Protein AF-A0A7W1HCJ1-F1 (afdb_monomer)

Foldseek 3Di:
DPPDPDPVPDDDCPPPVVVVVVVVVVVVVVVVVVCPVPDDDPDDDDDDPVDDWFPPADPLLCLLLVLVVVQAPNCCSPPVVVVVVVVVVVCLCVQPVDPQQVPPVLRDPLLVVLLVVLLCLLQVVLVVVSVVSLVCVVVVVQVVQQPPPDVGNRPPRHPDPVVVCVVVSLVVSLCCSCPVSVDDPVSNVSSSVSSVVSNSVNSSCQSVQQQEGVRDGHDSVDHDDTDD

Structure (mmCIF, N/CA/C/O backbone):
data_AF-A0A7W1HCJ1-F1
#
_entry.id   AF-A0A7W1HCJ1-F1
#
loop_
_atom_site.group_PDB
_atom_site.id
_atom_site.type_symbol
_atom_site.label_atom_id
_atom_site.label_alt_id
_atom_site.label_comp_id
_atom_site.label_asym_id
_atom_site.label_entity_id
_atom_site.label_seq_id
_atom_site.pdbx_PDB_ins_code
_atom_site.Cartn_x
_atom_site.Cartn_y
_atom_site.Cartn_z
_atom_site.occupancy
_atom_site.B_iso_or_equiv
_atom_site.auth_seq_id
_atom_site.auth_comp_id
_atom_site.auth_asym_id
_atom_site.auth_atom_id
_atom_site.pdbx_PDB_model_num
ATOM 1 N N . VAL A 1 1 ? -29.837 -11.880 21.985 1.00 44.72 1 VAL A N 1
ATOM 2 C CA . VAL A 1 1 ? -30.582 -10.647 22.337 1.00 44.72 1 VAL A CA 1
ATOM 3 C C . VAL A 1 1 ? -29.577 -9.502 22.376 1.00 44.72 1 VAL A C 1
ATOM 5 O O . VAL A 1 1 ? -28.514 -9.707 22.946 1.00 44.72 1 VAL A O 1
ATOM 8 N N . ARG A 1 2 ? -29.813 -8.377 21.679 1.00 49.22 2 ARG A N 1
ATOM 9 C CA . ARG A 1 2 ? -28.923 -7.198 21.763 1.00 49.22 2 ARG A CA 1
ATOM 10 C C . ARG A 1 2 ? -28.885 -6.751 23.235 1.00 49.22 2 ARG A C 1
ATOM 12 O O . ARG A 1 2 ? -29.977 -6.565 23.773 1.00 49.22 2 ARG A O 1
ATOM 19 N N . PRO A 1 3 ? -27.723 -6.574 23.889 1.00 52.28 3 PRO A N 1
ATOM 20 C CA . PRO A 1 3 ? -27.704 -5.758 25.094 1.00 52.28 3 PRO A CA 1
ATOM 21 C C . PRO A 1 3 ? -28.192 -4.374 24.661 1.00 52.28 3 PRO A C 1
ATOM 23 O O . PRO A 1 3 ? -27.683 -3.799 23.695 1.00 52.28 3 PRO A O 1
ATOM 26 N N . ARG A 1 4 ? -29.292 -3.919 25.257 1.00 49.78 4 ARG A N 1
ATOM 27 C CA . ARG A 1 4 ? -29.838 -2.592 24.991 1.00 49.78 4 ARG A CA 1
ATOM 28 C C . ARG A 1 4 ? -28.761 -1.622 25.472 1.00 49.78 4 ARG A C 1
ATOM 30 O O . ARG A 1 4 ? -28.440 -1.671 26.654 1.00 49.78 4 ARG A O 1
ATOM 37 N N . ARG A 1 5 ? -28.157 -0.843 24.564 1.00 58.41 5 ARG A N 1
ATOM 38 C CA . ARG A 1 5 ? -27.253 0.242 24.965 1.00 58.41 5 ARG A CA 1
ATOM 39 C C . ARG A 1 5 ? -27.999 1.079 25.995 1.00 58.41 5 ARG A C 1
ATOM 41 O O . ARG A 1 5 ? -29.193 1.347 25.813 1.00 58.41 5 ARG A O 1
ATOM 48 N N . GLU A 1 6 ? -27.350 1.364 27.115 1.00 58.44 6 GLU A N 1
ATOM 49 C CA . GLU A 1 6 ? -27.951 2.229 28.118 1.00 58.44 6 GLU A CA 1
ATOM 50 C C . GLU A 1 6 ? -28.225 3.570 27.442 1.00 58.44 6 GLU A C 1
ATOM 52 O O . GLU A 1 6 ? -27.400 4.081 26.688 1.00 58.44 6 GLU A O 1
ATOM 57 N N . ARG A 1 7 ? -29.429 4.109 27.646 1.00 53.81 7 ARG A N 1
ATOM 58 C CA . ARG A 1 7 ? -29.911 5.316 26.956 1.00 53.81 7 ARG A CA 1
ATOM 59 C C . ARG A 1 7 ? -29.024 6.546 27.233 1.00 53.81 7 ARG A C 1
ATOM 61 O O . ARG A 1 7 ? -29.182 7.564 26.579 1.00 53.81 7 ARG A O 1
ATOM 68 N N . GLU A 1 8 ? -28.120 6.425 28.201 1.00 58.31 8 GLU A N 1
ATOM 69 C CA . GLU A 1 8 ? -27.138 7.417 28.632 1.00 58.31 8 GLU A CA 1
ATOM 70 C C . GLU A 1 8 ? -25.876 7.457 27.740 1.00 58.31 8 GLU A C 1
ATOM 72 O O . GLU A 1 8 ? -25.164 8.455 27.763 1.00 58.31 8 GLU A O 1
ATOM 77 N N . GLU A 1 9 ? -25.613 6.435 26.909 1.00 67.00 9 GLU A N 1
ATOM 78 C CA . GLU A 1 9 ? -24.490 6.420 25.943 1.00 67.00 9 GLU A CA 1
ATOM 79 C C . GLU A 1 9 ? -24.870 6.926 24.535 1.00 67.00 9 GLU A C 1
ATOM 81 O O . GLU A 1 9 ? -24.009 7.069 23.664 1.00 67.00 9 GLU A O 1
ATOM 86 N N . GLU A 1 10 ? -26.156 7.159 24.267 1.00 74.44 10 GLU A N 1
ATOM 87 C CA . GLU A 1 10 ? -26.646 7.578 22.952 1.00 74.44 10 GLU A CA 1
ATOM 88 C C . GLU A 1 10 ? -26.791 9.108 22.904 1.00 74.44 10 GLU A C 1
ATOM 90 O O . GLU A 1 10 ? -27.619 9.687 23.602 1.00 74.44 10 GLU A O 1
ATOM 95 N N . LEU A 1 11 ? -25.981 9.767 22.069 1.00 81.75 11 LEU A N 1
ATOM 96 C CA . LEU A 1 11 ? -26.085 11.208 21.814 1.00 81.75 11 LEU A CA 1
ATOM 97 C C . LEU A 1 11 ? -27.161 11.507 20.771 1.00 81.75 11 LEU A C 1
ATOM 99 O O . LEU A 1 11 ? -27.449 10.687 19.890 1.00 81.75 11 LEU A O 1
ATOM 103 N N . LEU A 1 12 ? -27.744 12.704 20.842 1.00 88.94 12 LEU A N 1
ATOM 104 C CA . LEU A 1 12 ? -28.718 13.126 19.850 1.00 88.94 12 LEU A CA 1
ATOM 105 C C . LEU A 1 12 ? -27.995 13.454 18.541 1.00 88.94 12 LEU A C 1
ATOM 107 O O . LEU A 1 12 ? -26.981 14.146 18.521 1.00 88.94 12 LEU A O 1
ATOM 111 N N . VAL A 1 13 ? -28.547 12.995 17.415 1.00 90.75 13 VAL A N 1
ATOM 112 C CA . VAL A 1 13 ? -28.023 13.366 16.088 1.00 90.75 13 VAL A CA 1
ATOM 113 C C . VAL A 1 13 ? -27.999 14.890 15.953 1.00 90.75 13 VAL A C 1
ATOM 115 O O . VAL A 1 13 ? -26.997 15.473 15.552 1.00 90.75 13 VAL A O 1
ATOM 118 N N . TRP A 1 14 ? -29.088 15.535 16.366 1.00 91.75 14 TRP A N 1
ATOM 119 C CA . TRP A 1 14 ? -29.180 16.979 16.503 1.00 91.75 14 TRP A CA 1
ATOM 120 C C . TRP A 1 14 ? -29.489 17.334 17.963 1.00 91.75 14 TRP A C 1
ATOM 122 O O . TRP A 1 14 ? -30.482 16.826 18.488 1.00 91.75 14 TRP A O 1
ATOM 132 N N . PRO A 1 15 ? -28.728 18.230 18.611 1.00 90.19 15 PRO A N 1
ATOM 133 C CA . PRO A 1 15 ? -27.644 19.040 18.047 1.00 90.19 15 PRO A CA 1
ATOM 134 C C . PRO A 1 15 ? -26.258 18.370 18.100 1.00 90.19 15 PRO A C 1
ATOM 136 O O . PRO A 1 15 ? -25.365 18.796 17.372 1.00 90.19 15 PRO A O 1
ATOM 139 N N . ASP A 1 16 ? -26.066 17.342 18.929 1.00 90.81 16 ASP A N 1
ATOM 140 C CA . ASP A 1 16 ? -24.728 16.937 19.382 1.00 90.81 16 ASP A CA 1
ATOM 141 C C . ASP A 1 16 ? -23.802 16.482 18.241 1.00 90.81 16 ASP A C 1
ATOM 143 O O . ASP A 1 16 ? -22.668 16.951 18.144 1.00 90.81 16 ASP A O 1
ATOM 147 N N . LEU A 1 17 ? -24.278 15.614 17.339 1.00 92.75 17 LEU A N 1
ATOM 148 C CA . LEU A 1 17 ? -23.464 15.126 16.218 1.00 92.75 17 LEU A CA 1
ATOM 149 C C . LEU A 1 17 ? -23.321 16.175 15.104 1.00 92.75 17 LEU A C 1
ATOM 151 O O . LEU A 1 17 ? -22.204 16.447 14.658 1.00 92.75 17 LEU A O 1
ATOM 155 N N . VAL A 1 18 ? -24.428 16.800 14.682 1.00 95.69 18 VAL A N 1
ATOM 156 C CA . VAL A 1 18 ? -24.420 17.754 13.555 1.00 95.69 18 VAL A CA 1
ATOM 157 C C . VAL A 1 18 ? -23.525 18.964 13.828 1.00 95.69 18 VAL A C 1
ATOM 159 O O . VAL A 1 18 ? -22.841 19.428 12.917 1.00 95.69 18 VAL A O 1
ATOM 162 N N . PHE A 1 19 ? -23.473 19.474 15.062 1.00 95.75 19 PHE A N 1
ATOM 163 C CA . PHE A 1 19 ? -22.589 20.600 15.384 1.00 95.75 19 PHE A CA 1
ATOM 164 C C . PHE A 1 19 ? -21.108 20.242 15.225 1.00 95.75 19 PHE A C 1
ATOM 166 O O . PHE A 1 19 ? -20.348 21.030 14.658 1.00 95.75 19 PHE A O 1
ATOM 173 N N . VAL A 1 20 ? -20.691 19.057 15.681 1.00 94.50 20 VAL A N 1
ATOM 174 C CA . VAL A 1 20 ? -19.303 18.594 15.525 1.00 94.50 20 VAL A CA 1
ATOM 175 C C . VAL A 1 20 ? -18.970 18.391 14.048 1.00 94.50 20 VAL A C 1
ATOM 177 O O . VAL A 1 20 ? -17.935 18.870 13.584 1.00 94.50 20 VAL A O 1
ATOM 180 N N . GLU A 1 21 ? -19.862 17.757 13.286 1.00 95.75 21 GLU A N 1
ATOM 181 C CA . GLU A 1 21 ? -19.687 17.563 11.842 1.00 95.75 21 GLU A CA 1
ATOM 182 C C . GLU A 1 21 ? -19.610 18.894 11.085 1.00 95.75 21 GLU A C 1
ATOM 184 O O . GLU A 1 21 ? -18.760 19.049 10.208 1.00 95.75 21 GLU A O 1
ATOM 189 N N . PHE A 1 22 ? -20.427 19.884 11.454 1.00 96.56 22 PHE A N 1
ATOM 190 C CA . PHE A 1 22 ? -20.389 21.225 10.869 1.00 96.56 22 PHE A CA 1
ATOM 191 C C . PHE A 1 22 ? -19.065 21.946 11.154 1.00 96.56 22 PHE A C 1
ATOM 193 O O . PHE A 1 22 ? -18.488 22.561 10.251 1.00 96.56 22 PHE A O 1
ATOM 200 N N . ILE A 1 23 ? -18.543 21.842 12.382 1.00 97.06 23 ILE A N 1
ATOM 201 C CA . ILE A 1 23 ? -17.226 22.390 12.738 1.00 97.06 23 ILE A CA 1
ATOM 202 C C . ILE A 1 23 ? -16.138 21.706 11.907 1.00 97.06 23 ILE A C 1
ATOM 204 O O . ILE A 1 23 ? -15.323 22.395 11.292 1.00 97.06 23 ILE A O 1
ATOM 208 N N . CYS A 1 24 ? -16.144 20.372 11.822 1.00 97.19 24 CYS A N 1
ATOM 209 C CA . CYS A 1 24 ? -15.205 19.629 10.983 1.00 97.19 24 CYS A CA 1
ATOM 210 C C . CYS A 1 24 ? -15.298 20.064 9.514 1.00 97.19 24 CYS A C 1
ATOM 212 O O . CYS A 1 24 ? -14.275 20.392 8.918 1.00 97.19 24 CYS A O 1
ATOM 214 N N . ALA A 1 25 ? -16.501 20.133 8.941 1.00 97.50 25 ALA A N 1
ATOM 215 C CA . ALA A 1 25 ? -16.719 20.549 7.557 1.00 97.50 25 ALA A CA 1
ATOM 216 C C . ALA A 1 25 ? -16.201 21.970 7.294 1.00 97.50 25 ALA A C 1
ATOM 218 O O . ALA A 1 25 ? -15.534 22.212 6.286 1.00 97.50 25 ALA A O 1
ATOM 219 N N . THR A 1 26 ? -16.442 22.894 8.224 1.00 98.06 26 THR A N 1
ATOM 220 C CA . THR A 1 26 ? -15.940 24.271 8.147 1.00 98.06 26 THR A CA 1
ATOM 221 C C . THR A 1 26 ? -14.413 24.299 8.187 1.00 98.06 26 THR A C 1
ATOM 223 O O . THR A 1 26 ? -13.787 24.916 7.326 1.00 98.06 26 THR A O 1
ATOM 226 N N . LEU A 1 27 ? -13.795 23.579 9.130 1.00 97.94 27 LEU A N 1
ATOM 227 C CA . LEU A 1 27 ? -12.337 23.492 9.251 1.00 97.94 27 LEU A CA 1
ATOM 228 C C . LEU A 1 27 ? -11.690 22.876 8.006 1.00 97.94 27 LEU A C 1
ATOM 230 O O . LEU A 1 27 ? -10.700 23.419 7.515 1.00 97.94 27 LEU A O 1
ATOM 234 N N . PHE A 1 28 ? -12.248 21.793 7.456 1.00 97.62 28 PHE A N 1
ATOM 235 C CA . PHE A 1 28 ? -11.759 21.195 6.210 1.00 97.62 28 PHE A CA 1
ATOM 236 C C . PHE A 1 28 ? -11.915 22.149 5.023 1.00 97.62 28 PHE A C 1
ATOM 238 O O . PHE A 1 28 ? -10.980 22.293 4.240 1.00 97.62 28 PHE A O 1
ATOM 245 N N . THR A 1 29 ? -13.046 22.849 4.915 1.00 97.81 29 THR A N 1
ATOM 246 C CA . THR A 1 29 ? -13.292 23.817 3.833 1.00 97.81 29 THR A CA 1
ATOM 247 C C . THR A 1 29 ? -12.288 24.965 3.881 1.00 97.81 29 THR A C 1
ATOM 249 O O . THR A 1 29 ? -11.670 25.288 2.865 1.00 97.81 29 THR A O 1
ATOM 252 N N . ILE A 1 30 ? -12.065 25.547 5.063 1.00 98.19 30 ILE A N 1
ATOM 253 C CA . ILE A 1 30 ? -11.065 26.604 5.258 1.00 98.19 30 ILE A CA 1
ATOM 254 C C . ILE A 1 30 ? -9.667 26.066 4.944 1.00 98.19 30 ILE A C 1
ATOM 256 O O . ILE A 1 30 ? -8.933 26.695 4.187 1.00 98.19 30 ILE A O 1
ATOM 260 N N . SER A 1 31 ? -9.313 24.887 5.461 1.00 97.31 31 SER A N 1
ATOM 261 C CA . SER A 1 31 ? -7.991 24.287 5.247 1.00 97.31 31 SER A CA 1
ATOM 262 C C . SER A 1 31 ? -7.710 24.047 3.765 1.00 97.31 31 SER A C 1
ATOM 264 O O . SER A 1 31 ? -6.665 24.462 3.269 1.00 97.31 31 SER A O 1
ATOM 266 N N . PHE A 1 32 ? -8.648 23.444 3.027 1.00 95.50 32 PHE A N 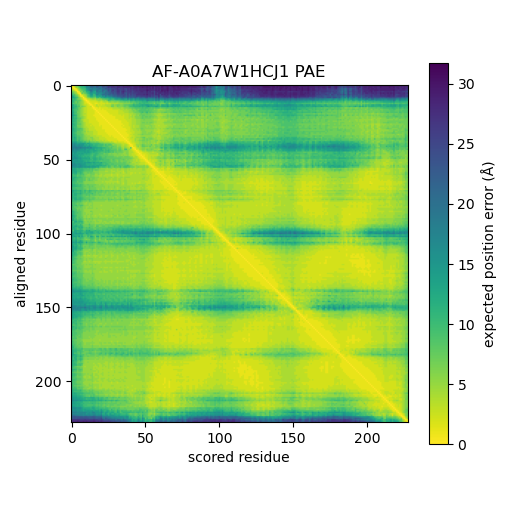1
ATOM 267 C CA . PHE A 1 32 ? -8.487 23.230 1.588 1.00 95.50 32 PHE A CA 1
ATOM 268 C C . PHE A 1 32 ? -8.470 24.538 0.796 1.00 95.50 32 PHE A C 1
ATOM 270 O O . PHE A 1 32 ? -7.706 24.643 -0.159 1.00 95.50 32 PHE A O 1
ATOM 277 N N . THR A 1 33 ? -9.235 25.551 1.212 1.00 96.44 33 THR A N 1
ATOM 278 C CA . THR A 1 33 ? -9.198 26.883 0.585 1.00 96.44 33 THR A CA 1
ATOM 279 C C . THR A 1 33 ? -7.831 27.541 0.772 1.00 96.44 33 THR A C 1
ATOM 281 O O . THR A 1 33 ? -7.253 28.040 -0.191 1.00 96.44 33 THR A O 1
ATOM 284 N N . VAL A 1 34 ? -7.270 27.491 1.985 1.00 96.88 34 VAL A N 1
ATOM 285 C CA . VAL A 1 34 ? -5.931 28.022 2.281 1.00 96.88 34 VAL A CA 1
ATOM 286 C C . VAL A 1 34 ? -4.862 27.271 1.489 1.00 96.88 34 VAL A C 1
ATOM 288 O O . VAL A 1 34 ? -4.033 27.905 0.843 1.00 96.88 34 VAL A O 1
ATOM 291 N N . VAL A 1 35 ? -4.897 25.935 1.470 1.00 95.12 35 VAL A N 1
ATOM 292 C CA . VAL A 1 35 ? -3.946 25.134 0.680 1.00 95.12 35 VAL A CA 1
ATOM 293 C C . VAL A 1 35 ? -4.063 25.461 -0.809 1.00 95.12 35 VAL A C 1
ATOM 295 O O . VAL A 1 35 ? -3.043 25.684 -1.450 1.00 95.12 35 VAL A O 1
ATOM 298 N N . SER A 1 36 ? -5.279 25.567 -1.351 1.00 93.31 36 SER A N 1
ATOM 299 C CA . SER A 1 36 ? -5.499 25.918 -2.759 1.00 93.31 36 SER A CA 1
ATOM 300 C C . SER A 1 36 ? -5.020 27.327 -3.114 1.00 93.31 36 SER A C 1
ATOM 302 O O . SER A 1 36 ? -4.674 27.561 -4.268 1.00 93.31 36 SER A O 1
ATOM 304 N N . ALA A 1 37 ? -5.034 28.265 -2.165 1.00 94.44 37 ALA A N 1
ATOM 305 C CA . ALA A 1 37 ? -4.557 29.629 -2.383 1.00 94.44 37 ALA A CA 1
ATOM 306 C C . ALA A 1 37 ? -3.028 29.751 -2.263 1.00 94.44 37 ALA A C 1
ATOM 308 O O . ALA A 1 37 ? -2.433 30.613 -2.905 1.00 94.44 37 ALA A O 1
ATOM 309 N N . LEU A 1 38 ? -2.392 28.913 -1.434 1.00 95.75 38 LEU A N 1
ATOM 310 C CA . LEU A 1 38 ? -0.949 28.967 -1.168 1.00 95.75 38 LEU A CA 1
ATOM 311 C C . LEU A 1 38 ? -0.121 28.021 -2.049 1.00 95.75 38 LEU A C 1
ATOM 313 O O . LEU A 1 38 ? 1.063 28.275 -2.266 1.00 95.75 38 LEU A O 1
ATOM 317 N N . VAL A 1 39 ? -0.709 26.926 -2.533 1.00 91.44 39 VAL A N 1
ATOM 318 C CA . VAL A 1 39 ? -0.010 25.884 -3.295 1.00 91.44 39 VAL A CA 1
ATOM 319 C C . VAL A 1 39 ? -0.506 25.882 -4.735 1.00 91.44 39 VAL A C 1
ATOM 321 O O . VAL A 1 39 ? -1.624 25.459 -5.023 1.00 91.44 39 VAL A O 1
ATOM 324 N N . ASN A 1 40 ? 0.354 26.318 -5.657 1.00 87.56 40 ASN A N 1
ATOM 325 C CA . ASN A 1 40 ? 0.068 26.235 -7.085 1.00 87.56 40 ASN A CA 1
ATOM 326 C C . ASN A 1 40 ? 0.047 24.775 -7.545 1.00 87.56 40 ASN A C 1
ATOM 328 O O . ASN A 1 40 ? 0.974 24.010 -7.268 1.00 87.56 40 ASN A O 1
ATOM 332 N N . ALA A 1 41 ? -0.995 24.404 -8.286 1.00 82.19 41 ALA A N 1
ATOM 333 C CA . ALA A 1 41 ? -1.061 23.094 -8.912 1.00 82.19 41 ALA A CA 1
ATOM 334 C C . ALA A 1 41 ? -0.014 22.996 -10.041 1.00 82.19 41 ALA A C 1
ATOM 336 O O . ALA A 1 41 ? 0.048 23.896 -10.883 1.00 82.19 41 ALA A O 1
ATOM 337 N N . PRO A 1 42 ? 0.782 21.914 -10.099 1.00 76.50 42 PRO A N 1
ATOM 338 C CA . PRO A 1 42 ? 1.684 21.666 -11.216 1.00 76.50 42 PRO A CA 1
ATOM 339 C C . PRO A 1 42 ? 0.859 21.240 -12.438 1.00 76.50 42 PRO A C 1
ATOM 341 O O . PRO A 1 42 ? 0.526 20.068 -12.609 1.00 76.50 42 PRO A O 1
ATOM 344 N N . LEU A 1 43 ? 0.461 22.214 -13.256 1.00 79.12 43 LEU A N 1
ATOM 345 C CA . LEU A 1 43 ? -0.273 21.982 -14.498 1.00 79.12 43 LEU A CA 1
ATOM 346 C C . LEU A 1 43 ? 0.711 21.784 -15.655 1.00 79.12 43 LEU A C 1
ATOM 348 O O . LEU A 1 43 ? 1.668 22.539 -15.796 1.00 79.12 43 LEU A O 1
ATOM 352 N N . ILE A 1 44 ? 0.447 20.776 -16.486 1.00 78.19 44 ILE A N 1
ATOM 353 C CA . ILE A 1 44 ? 1.216 20.492 -17.705 1.00 78.19 44 ILE A CA 1
ATOM 354 C C . ILE A 1 44 ? 0.642 21.320 -18.868 1.00 78.19 44 ILE A C 1
ATOM 356 O O . ILE A 1 44 ? -0.498 21.795 -18.817 1.00 78.19 44 ILE A O 1
ATOM 360 N N . ASN A 1 45 ? 1.436 21.479 -19.928 1.00 83.81 45 ASN A N 1
ATOM 361 C CA . ASN A 1 45 ? 1.005 22.033 -21.208 1.00 83.81 45 ASN A CA 1
ATOM 362 C C . ASN A 1 45 ? -0.276 21.364 -21.737 1.00 83.81 45 ASN A C 1
ATOM 364 O O . ASN A 1 45 ? -0.629 20.235 -21.384 1.00 83.81 45 ASN A O 1
ATOM 368 N N . ARG A 1 46 ? -0.981 22.077 -22.623 1.00 86.56 46 ARG A N 1
ATOM 369 C CA . ARG A 1 46 ? -2.171 21.538 -23.292 1.00 86.56 46 ARG A CA 1
ATOM 370 C C . ARG A 1 46 ? -1.830 20.222 -23.990 1.00 86.56 46 ARG A C 1
ATOM 372 O O . ARG A 1 46 ? -0.758 20.092 -24.572 1.00 86.56 46 ARG A O 1
ATOM 379 N N . ALA A 1 47 ? -2.771 19.281 -23.943 1.00 88.75 47 ALA A N 1
ATOM 380 C CA . ALA A 1 47 ? -2.595 17.962 -24.531 1.00 88.75 47 ALA A CA 1
ATOM 381 C C . ALA A 1 47 ? -2.174 18.065 -26.006 1.00 88.75 47 ALA A C 1
ATOM 383 O O . ALA A 1 47 ? -2.838 18.733 -26.801 1.00 88.75 47 ALA A O 1
ATOM 384 N N . ASN A 1 48 ? -1.082 17.385 -26.348 1.00 89.56 48 ASN A N 1
ATOM 385 C CA . ASN A 1 48 ? -0.566 17.258 -27.701 1.00 89.56 48 ASN A CA 1
ATOM 386 C C . ASN A 1 48 ? -0.389 15.767 -28.012 1.00 89.56 48 ASN A C 1
ATOM 388 O O . ASN A 1 48 ? 0.261 15.060 -27.249 1.00 89.56 48 ASN A O 1
ATOM 392 N N . ALA A 1 49 ? -0.975 15.286 -29.109 1.00 91.56 49 ALA A N 1
ATOM 393 C CA . ALA A 1 49 ? -0.868 13.883 -29.510 1.00 91.56 49 ALA A CA 1
ATOM 394 C C . ALA A 1 49 ? 0.543 13.508 -30.000 1.00 91.56 49 ALA A C 1
ATOM 396 O O . ALA A 1 49 ? 0.915 12.339 -29.923 1.00 91.56 49 ALA A O 1
ATOM 397 N N . ASP A 1 50 ? 1.331 14.489 -30.452 1.00 92.69 50 ASP A N 1
ATOM 398 C CA . ASP A 1 50 ? 2.690 14.277 -30.965 1.00 92.69 50 ASP A CA 1
ATOM 399 C C . ASP A 1 50 ? 3.751 14.206 -29.850 1.00 92.69 50 ASP A C 1
ATOM 401 O O . ASP A 1 50 ? 4.907 13.876 -30.115 1.00 92.69 50 ASP A O 1
ATOM 405 N N . ILE A 1 51 ? 3.385 14.517 -28.597 1.00 84.81 51 ILE A N 1
ATOM 406 C CA . ILE A 1 51 ? 4.310 14.573 -27.456 1.00 84.81 51 ILE A CA 1
ATOM 407 C C . ILE A 1 51 ? 3.788 13.683 -26.330 1.00 84.81 51 ILE A C 1
ATOM 409 O O . ILE A 1 51 ? 2.712 13.908 -25.782 1.00 84.81 51 ILE A O 1
ATOM 413 N N . THR A 1 52 ? 4.580 12.682 -25.944 1.00 85.06 52 THR A N 1
ATOM 414 C CA . THR A 1 52 ? 4.300 11.862 -24.756 1.00 85.06 52 THR A CA 1
ATOM 415 C C . THR A 1 52 ? 5.089 12.408 -23.561 1.00 85.06 52 THR A C 1
ATOM 417 O O . THR A 1 52 ? 6.319 12.406 -23.625 1.00 85.06 52 THR A O 1
ATOM 420 N N . PRO A 1 53 ? 4.430 12.841 -22.467 1.00 83.00 53 PRO A N 1
ATOM 421 C CA . PRO A 1 53 ? 5.116 13.368 -21.289 1.00 83.00 53 PRO A CA 1
ATOM 422 C C . PRO A 1 53 ? 6.064 12.342 -20.661 1.00 83.00 53 PRO A C 1
ATOM 424 O O . PRO A 1 5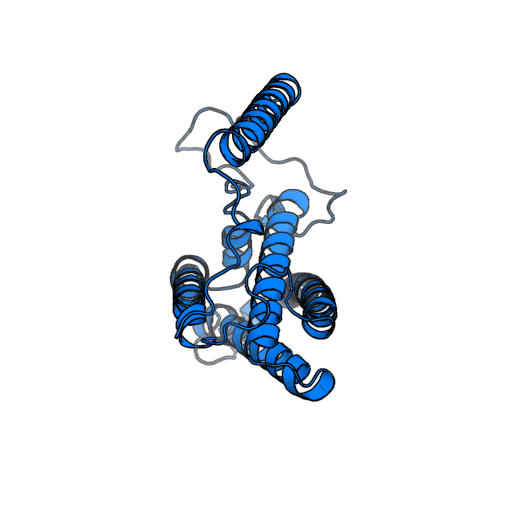3 ? 5.704 11.169 -20.515 1.00 83.00 53 PRO A O 1
ATOM 427 N N . ASN A 1 54 ? 7.247 12.784 -20.223 1.00 83.44 54 ASN A N 1
ATOM 428 C CA . ASN A 1 54 ? 8.211 11.920 -19.547 1.00 83.44 54 ASN A CA 1
ATOM 429 C C . ASN A 1 54 ? 8.775 12.563 -18.263 1.00 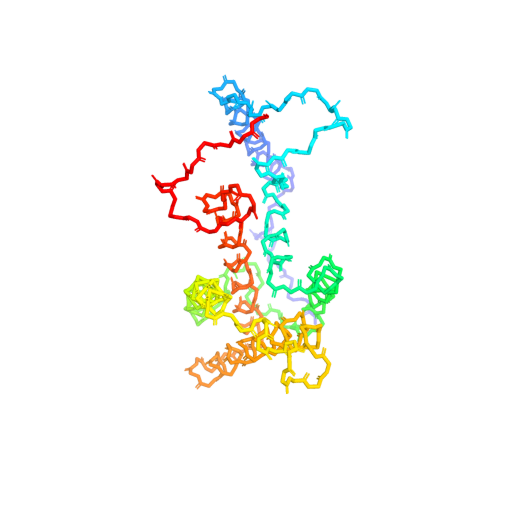83.44 54 ASN A C 1
ATOM 431 O O . ASN A 1 54 ? 9.596 13.480 -18.342 1.00 83.44 54 ASN A O 1
ATOM 435 N N . PRO A 1 55 ? 8.415 12.059 -17.067 1.00 83.81 55 PRO A N 1
ATOM 436 C CA . PRO A 1 55 ? 7.607 10.873 -16.784 1.00 83.81 55 PRO A CA 1
ATOM 437 C C . PRO A 1 55 ? 6.099 11.140 -16.850 1.00 83.81 55 PRO A C 1
ATOM 439 O O . PRO A 1 55 ? 5.596 12.129 -16.323 1.00 83.81 55 PRO A O 1
ATOM 442 N N . SER A 1 56 ? 5.352 10.192 -17.411 1.00 84.31 56 SER A N 1
ATOM 443 C CA . SER A 1 56 ? 3.890 10.200 -17.344 1.00 84.31 56 SER A CA 1
ATOM 444 C C . SER A 1 56 ? 3.428 9.640 -15.995 1.00 84.31 56 SER A C 1
ATOM 446 O O . SER A 1 56 ? 3.235 8.432 -15.863 1.00 84.31 56 SER A O 1
ATOM 448 N N . LYS A 1 57 ? 3.262 10.499 -14.983 1.00 85.44 57 LYS A N 1
ATOM 449 C CA . LYS A 1 57 ? 2.768 10.117 -13.647 1.00 85.44 57 LYS A CA 1
ATOM 450 C C . LYS A 1 57 ? 1.247 10.246 -13.538 1.00 85.44 57 LYS A C 1
ATOM 452 O O . LYS A 1 57 ? 0.658 11.223 -13.991 1.00 85.44 57 LYS A O 1
ATOM 457 N N . ALA A 1 58 ? 0.620 9.267 -12.901 1.00 88.38 58 ALA A N 1
ATOM 458 C CA . ALA A 1 58 ? -0.786 9.284 -12.534 1.00 88.38 58 ALA A CA 1
ATOM 459 C C . ALA A 1 58 ? -1.027 10.221 -11.332 1.00 88.38 58 ALA A C 1
ATOM 461 O O . ALA A 1 58 ? -0.090 10.556 -10.601 1.00 88.38 58 ALA A O 1
ATOM 462 N N . PRO A 1 59 ? -2.285 10.625 -11.078 1.00 88.69 59 PRO A N 1
ATOM 463 C CA . PRO A 1 59 ? -2.647 11.302 -9.839 1.00 88.69 59 PRO A CA 1
ATOM 464 C C . PRO A 1 59 ? -2.237 10.489 -8.606 1.00 88.69 59 PRO A C 1
ATOM 466 O O . PRO A 1 59 ? -2.245 9.259 -8.630 1.00 88.69 59 PRO A O 1
ATOM 469 N N . TRP A 1 60 ? -1.926 11.170 -7.503 1.00 86.88 60 TRP A N 1
ATOM 470 C CA . TRP A 1 60 ? -1.324 10.557 -6.312 1.00 86.88 60 TRP A CA 1
ATOM 471 C C . TRP A 1 60 ? -2.119 9.381 -5.722 1.00 86.88 60 TRP A C 1
ATOM 473 O O . TRP A 1 60 ? -1.526 8.422 -5.240 1.00 86.88 60 TRP A O 1
ATOM 483 N N . TYR A 1 61 ? -3.449 9.402 -5.818 1.00 87.56 61 TYR A N 1
ATOM 484 C CA . TYR A 1 61 ? -4.329 8.322 -5.354 1.00 87.56 61 TYR A CA 1
ATOM 485 C C . TYR A 1 61 ? -4.353 7.085 -6.275 1.00 87.56 61 TYR A C 1
ATOM 487 O O . TYR A 1 61 ? -5.001 6.097 -5.954 1.00 87.56 61 TYR A O 1
ATOM 495 N N . PHE A 1 62 ? -3.657 7.125 -7.413 1.00 91.44 62 PHE A N 1
ATOM 496 C CA . PHE A 1 62 ? -3.411 5.974 -8.288 1.00 91.44 62 PHE A CA 1
ATOM 497 C C . PHE A 1 62 ? -1.921 5.654 -8.453 1.00 91.44 62 PHE A C 1
ATOM 499 O O . PHE A 1 62 ? -1.575 4.682 -9.129 1.00 91.44 62 PHE A O 1
ATOM 506 N N . LEU A 1 63 ? -1.022 6.426 -7.831 1.00 91.06 63 LEU A N 1
ATOM 507 C CA . LEU A 1 63 ? 0.420 6.202 -7.962 1.00 91.06 63 LEU A CA 1
ATOM 508 C C . LEU A 1 63 ? 0.861 4.861 -7.388 1.00 91.06 63 LEU A C 1
ATOM 510 O O . LEU A 1 63 ? 1.793 4.263 -7.914 1.00 91.06 63 LEU A O 1
ATOM 514 N N . ASN A 1 64 ? 0.172 4.345 -6.370 1.00 93.44 64 ASN A N 1
ATOM 515 C CA . ASN A 1 64 ? 0.448 3.006 -5.864 1.00 93.44 64 ASN A CA 1
ATOM 516 C C . ASN A 1 64 ? 0.248 1.930 -6.949 1.00 93.44 64 ASN A C 1
ATOM 518 O O . ASN A 1 64 ? 1.049 1.006 -7.049 1.00 93.44 64 ASN A O 1
ATOM 522 N N . LEU A 1 65 ? -0.813 2.049 -7.758 1.00 92.31 65 LEU A N 1
ATOM 523 C CA . LEU A 1 65 ? -1.115 1.108 -8.834 1.00 92.31 65 LEU A CA 1
ATOM 524 C C . LEU A 1 65 ? -0.123 1.288 -9.971 1.00 92.31 65 LEU A C 1
ATOM 526 O O . LEU A 1 65 ? 0.362 0.300 -10.510 1.00 92.31 65 LEU A O 1
ATOM 530 N N . GLN A 1 66 ? 0.216 2.534 -10.304 1.00 93.25 66 GLN A N 1
ATOM 531 C CA . GLN A 1 66 ? 1.223 2.803 -11.321 1.00 93.25 66 GLN A CA 1
ATOM 532 C C . GLN A 1 66 ? 2.585 2.216 -10.950 1.00 93.25 66 GLN A C 1
ATOM 534 O O . GLN A 1 66 ? 3.240 1.619 -11.798 1.00 93.25 66 GLN A O 1
ATOM 539 N N . GLU A 1 67 ? 3.001 2.360 -9.696 1.00 93.94 67 GLU A N 1
ATOM 540 C CA . GLU A 1 67 ? 4.240 1.762 -9.210 1.00 93.94 67 GLU A CA 1
ATOM 541 C C . GLU A 1 67 ? 4.180 0.233 -9.313 1.00 93.94 67 GLU A C 1
ATOM 543 O O . GLU A 1 67 ? 5.119 -0.401 -9.786 1.00 93.94 67 GLU A O 1
ATOM 548 N N . LEU A 1 68 ? 3.035 -0.366 -8.974 1.00 92.31 68 LEU A N 1
ATOM 549 C CA . LEU A 1 68 ? 2.812 -1.804 -9.103 1.00 92.31 68 LEU A CA 1
ATOM 550 C C . LEU A 1 68 ? 2.965 -2.301 -10.556 1.00 92.31 68 LEU A C 1
ATOM 552 O O . LEU A 1 68 ? 3.524 -3.376 -10.767 1.00 92.31 68 LEU A O 1
ATOM 556 N N . LEU A 1 69 ? 2.545 -1.508 -11.555 1.00 92.44 69 LEU A N 1
ATOM 557 C CA . LEU A 1 69 ? 2.693 -1.825 -12.989 1.00 92.44 69 LEU A CA 1
ATOM 558 C C . LEU A 1 69 ? 4.155 -1.941 -13.445 1.00 92.44 69 LEU A C 1
ATOM 560 O O . LEU A 1 69 ? 4.415 -2.520 -14.497 1.00 92.44 69 LEU A O 1
ATOM 564 N N . LEU A 1 70 ? 5.113 -1.386 -12.697 1.00 91.75 70 LEU A N 1
ATOM 565 C CA . LEU A 1 70 ? 6.537 -1.521 -13.019 1.00 91.75 70 LEU A CA 1
ATOM 566 C C . LEU A 1 70 ? 7.101 -2.879 -12.597 1.00 91.75 70 LEU A C 1
ATOM 568 O O . LEU A 1 70 ? 8.178 -3.260 -13.057 1.00 91.75 70 LEU A O 1
ATOM 572 N N . HIS A 1 71 ? 6.407 -3.594 -11.714 1.00 91.62 71 HIS A N 1
ATOM 573 C CA . HIS A 1 71 ? 6.911 -4.796 -11.055 1.00 91.62 71 HIS A CA 1
ATOM 574 C C . HIS A 1 71 ? 6.195 -6.082 -11.483 1.00 91.62 71 HIS A C 1
ATOM 576 O O . HIS A 1 71 ? 6.617 -7.159 -11.077 1.00 91.62 71 HIS A O 1
ATOM 582 N N . MET A 1 72 ? 5.114 -5.994 -12.262 1.00 93.00 72 MET A N 1
ATOM 583 C CA . MET A 1 72 ? 4.338 -7.154 -12.709 1.00 93.00 72 MET A CA 1
ATOM 584 C C . MET A 1 72 ? 3.498 -6.840 -13.952 1.00 93.00 72 MET A C 1
ATOM 586 O O . MET A 1 72 ? 3.437 -5.692 -14.393 1.00 93.00 72 MET A O 1
ATOM 590 N N . ASP A 1 73 ? 2.812 -7.849 -14.493 1.00 94.00 73 ASP A N 1
ATOM 591 C CA . ASP A 1 73 ? 1.912 -7.672 -15.636 1.00 94.00 73 ASP A CA 1
ATOM 592 C C . ASP A 1 73 ? 0.827 -6.601 -15.392 1.00 94.00 73 ASP A C 1
ATOM 594 O O . ASP A 1 73 ? 0.277 -6.454 -14.295 1.00 94.00 73 ASP A O 1
ATOM 598 N N . LYS A 1 74 ? 0.454 -5.895 -16.466 1.00 92.25 74 LYS A N 1
ATOM 599 C CA . LYS A 1 74 ? -0.510 -4.787 -16.431 1.00 92.25 74 LYS A CA 1
ATOM 600 C C . LYS A 1 74 ? -1.906 -5.234 -16.002 1.00 92.25 74 LYS A C 1
ATOM 602 O O . LYS A 1 74 ? -2.571 -4.520 -15.251 1.00 92.25 74 LYS A O 1
ATOM 607 N N . GLY A 1 75 ? -2.354 -6.401 -16.466 1.00 93.12 75 GLY A N 1
ATOM 608 C CA . GLY A 1 75 ? -3.649 -6.964 -16.086 1.00 93.12 75 GLY A CA 1
ATOM 609 C C . GLY A 1 75 ? -3.659 -7.421 -14.629 1.00 93.12 75 GLY A C 1
ATOM 610 O O . GLY A 1 75 ? -4.629 -7.173 -13.906 1.00 93.12 75 GLY A O 1
ATOM 611 N N . LEU A 1 76 ? -2.555 -8.021 -14.174 1.00 92.88 76 LEU A N 1
ATOM 612 C CA . LEU A 1 76 ? -2.394 -8.445 -12.784 1.00 92.88 76 LEU A CA 1
ATOM 613 C C . LEU A 1 76 ? -2.441 -7.252 -11.819 1.00 92.88 76 LEU A C 1
ATOM 615 O O . LEU A 1 76 ? -3.288 -7.229 -10.923 1.00 92.88 76 LEU A O 1
ATOM 619 N N . ALA A 1 77 ? -1.576 -6.256 -12.022 1.00 92.50 77 ALA A N 1
ATOM 620 C CA . ALA A 1 77 ? -1.477 -5.084 -11.151 1.00 92.50 77 ALA A CA 1
ATOM 621 C C . ALA A 1 77 ? -2.710 -4.173 -11.223 1.00 92.50 77 ALA A C 1
ATOM 623 O O . ALA A 1 77 ? -3.170 -3.683 -10.193 1.00 92.50 77 ALA A O 1
ATOM 624 N N . GLY A 1 78 ? -3.244 -3.930 -12.423 1.00 90.56 78 GLY A N 1
ATOM 625 C CA . GLY A 1 78 ? -4.318 -2.956 -12.628 1.00 90.56 78 GLY A CA 1
ATOM 626 C C . GLY A 1 78 ? -5.722 -3.483 -12.336 1.00 90.56 78 GLY A C 1
ATOM 627 O O . GLY A 1 78 ? -6.582 -2.711 -11.919 1.00 90.56 78 GLY A O 1
ATOM 628 N N . VAL A 1 79 ? -5.974 -4.780 -12.548 1.00 93.38 79 VAL A N 1
ATOM 629 C CA . VAL A 1 79 ? -7.334 -5.348 -12.484 1.00 93.38 79 VAL A CA 1
ATOM 630 C C . VAL A 1 79 ? -7.437 -6.432 -11.423 1.00 93.38 79 VAL A C 1
ATOM 632 O O . VAL A 1 79 ? -8.268 -6.329 -10.520 1.00 93.38 79 VAL A O 1
ATOM 635 N N . ILE A 1 80 ? -6.597 -7.465 -11.500 1.00 94.75 80 ILE A N 1
ATOM 636 C CA . ILE A 1 80 ? -6.751 -8.665 -10.665 1.00 94.75 80 ILE A CA 1
ATOM 637 C C . ILE A 1 80 ? -6.475 -8.345 -9.194 1.00 94.75 80 ILE A C 1
ATOM 639 O O . ILE A 1 80 ? -7.323 -8.622 -8.345 1.00 94.75 80 ILE A O 1
ATOM 643 N N . VAL A 1 81 ? -5.325 -7.739 -8.881 1.00 93.88 81 VAL A N 1
ATOM 644 C CA . VAL A 1 81 ? -4.925 -7.443 -7.495 1.00 93.88 81 VAL A CA 1
ATOM 645 C C . VAL A 1 81 ? -5.934 -6.518 -6.793 1.00 93.88 81 VAL A C 1
ATOM 647 O O . VAL A 1 81 ? -6.404 -6.892 -5.714 1.00 93.88 81 VAL A O 1
ATOM 650 N N . PRO A 1 82 ? -6.357 -5.374 -7.374 1.00 93.12 82 PRO A N 1
ATOM 651 C CA . PRO A 1 82 ? -7.371 -4.521 -6.754 1.00 93.12 82 PRO A CA 1
ATOM 652 C C . PRO A 1 82 ? -8.717 -5.227 -6.569 1.00 93.12 82 PRO A C 1
ATOM 654 O O . PRO A 1 82 ? -9.339 -5.094 -5.516 1.00 93.12 82 PRO A O 1
ATOM 657 N N . THR A 1 83 ? -9.151 -6.020 -7.555 1.00 95.50 83 THR A N 1
ATOM 658 C CA . THR A 1 83 ? -10.428 -6.749 -7.484 1.00 95.50 83 THR A CA 1
ATOM 659 C C . THR A 1 83 ? -10.418 -7.784 -6.362 1.00 95.50 83 THR A C 1
ATOM 661 O O . THR A 1 83 ? -11.360 -7.846 -5.571 1.00 95.50 83 THR A O 1
ATOM 664 N N . LEU A 1 84 ? -9.340 -8.566 -6.245 1.00 95.50 84 LEU A N 1
ATOM 665 C CA . LEU A 1 84 ? -9.176 -9.537 -5.162 1.00 95.50 84 LEU A CA 1
ATOM 666 C C . LEU A 1 84 ? -9.115 -8.852 -3.797 1.00 95.50 84 LEU A C 1
ATOM 668 O O . LEU A 1 84 ? -9.706 -9.354 -2.842 1.00 95.50 84 LEU A O 1
ATOM 672 N N . TRP A 1 85 ? -8.447 -7.701 -3.702 1.00 94.38 85 TRP A N 1
ATOM 673 C CA . TRP A 1 85 ? -8.357 -6.951 -2.453 1.00 94.38 85 TRP A CA 1
ATOM 674 C C . TRP A 1 85 ? -9.715 -6.410 -1.995 1.00 94.38 85 TRP A C 1
ATOM 676 O O . TRP A 1 85 ? -10.102 -6.607 -0.844 1.00 94.38 85 TRP A O 1
ATOM 686 N N . ILE A 1 86 ? -10.479 -5.792 -2.899 1.00 95.31 86 ILE A N 1
ATOM 687 C CA . ILE A 1 86 ? -11.836 -5.313 -2.602 1.00 95.31 86 ILE A CA 1
ATOM 688 C C . ILE A 1 86 ? -12.739 -6.488 -2.209 1.00 95.31 86 ILE A C 1
ATOM 690 O O . ILE A 1 86 ? -13.452 -6.408 -1.208 1.00 95.31 86 ILE A O 1
ATOM 694 N N . GLY A 1 87 ? -12.670 -7.598 -2.950 1.00 97.19 87 GLY A N 1
ATOM 695 C CA . GLY A 1 87 ? -13.392 -8.824 -2.614 1.00 97.19 87 GLY A CA 1
ATOM 696 C C . GLY A 1 87 ? -13.044 -9.326 -1.212 1.00 97.19 87 GLY A C 1
ATOM 697 O O . GLY A 1 87 ? -13.938 -9.580 -0.408 1.00 97.19 87 GLY A O 1
ATOM 698 N N . PHE A 1 88 ? -11.755 -9.379 -0.870 1.00 94.88 88 PHE A N 1
ATOM 699 C CA . PHE A 1 88 ? -11.296 -9.729 0.473 1.00 94.88 88 PHE A CA 1
ATOM 700 C C . PHE A 1 88 ? -11.869 -8.786 1.540 1.00 94.88 88 PHE A C 1
ATOM 702 O O . PHE A 1 88 ? -12.439 -9.267 2.520 1.00 94.88 88 PHE A O 1
ATOM 709 N N . MET A 1 89 ? -11.825 -7.465 1.339 1.00 94.62 89 MET A N 1
ATOM 710 C CA . MET A 1 89 ? -12.413 -6.501 2.280 1.00 94.62 89 MET A CA 1
ATOM 711 C C . MET A 1 89 ? -13.911 -6.735 2.502 1.00 94.62 89 MET A C 1
ATOM 713 O O . MET A 1 89 ? -14.378 -6.696 3.640 1.00 94.62 89 MET A O 1
ATOM 717 N N . MET A 1 90 ? -14.659 -7.034 1.436 1.00 96.06 90 MET A N 1
ATOM 718 C CA . MET A 1 90 ? -16.084 -7.367 1.532 1.00 96.06 90 MET A CA 1
ATOM 719 C C . MET A 1 90 ? -16.333 -8.658 2.320 1.00 96.06 90 MET A C 1
ATOM 721 O O . MET A 1 90 ? -17.387 -8.793 2.938 1.00 96.06 90 MET A O 1
ATOM 725 N N . THR A 1 91 ? -15.378 -9.594 2.345 1.00 95.44 91 THR A N 1
ATOM 726 C CA . THR A 1 91 ? -15.498 -10.834 3.131 1.00 95.44 91 THR A CA 1
ATOM 727 C C . THR A 1 91 ? -15.216 -10.658 4.625 1.00 95.44 91 THR A C 1
ATOM 729 O O . THR A 1 91 ? -15.690 -11.477 5.414 1.00 95.44 91 THR A O 1
ATOM 732 N N . ILE A 1 92 ? -14.515 -9.594 5.048 1.00 93.38 92 ILE A N 1
ATOM 733 C CA . ILE A 1 92 ? -14.103 -9.391 6.453 1.00 93.38 92 ILE A CA 1
ATOM 734 C C . ILE A 1 92 ? -15.278 -9.523 7.444 1.00 93.38 92 ILE A C 1
ATOM 736 O O . ILE A 1 92 ? -15.134 -10.297 8.393 1.00 93.38 92 ILE A O 1
ATOM 740 N N . PRO A 1 93 ? -16.454 -8.887 7.237 1.00 91.38 93 PRO A N 1
ATOM 741 C CA . PRO A 1 93 ? -17.582 -8.990 8.173 1.00 91.38 93 PRO A CA 1
ATOM 742 C C . PRO A 1 93 ? -18.187 -10.398 8.290 1.00 91.38 93 PRO A C 1
ATOM 744 O O . PRO A 1 93 ? -18.869 -10.709 9.267 1.00 91.38 93 PRO A O 1
ATOM 747 N N . TYR A 1 94 ? -17.969 -11.258 7.292 1.00 93.44 94 TYR A N 1
ATOM 748 C CA . TYR A 1 94 ? -18.450 -12.642 7.293 1.00 93.44 94 TYR A CA 1
ATOM 749 C C . TYR A 1 94 ? -17.464 -13.590 7.982 1.00 93.44 94 TYR A C 1
ATOM 751 O O . TYR A 1 94 ? -17.876 -14.609 8.542 1.00 93.44 94 TYR A O 1
ATOM 759 N N . ILE A 1 95 ? -16.175 -13.241 7.967 1.00 93.06 95 ILE A N 1
ATOM 760 C CA . ILE A 1 95 ? -15.108 -13.995 8.626 1.00 93.06 95 ILE A CA 1
ATOM 761 C C . ILE A 1 95 ? -15.040 -13.627 10.113 1.00 93.06 95 ILE A C 1
ATOM 763 O O . ILE A 1 95 ? -15.097 -14.512 10.968 1.00 93.06 95 ILE A O 1
ATOM 767 N N . ASP A 1 96 ? -14.969 -12.333 10.438 1.00 90.06 96 ASP A N 1
ATOM 768 C CA . ASP A 1 96 ? -15.023 -11.842 11.815 1.00 90.06 96 ASP A CA 1
ATOM 769 C C . ASP A 1 96 ? -16.443 -11.396 12.180 1.00 90.06 96 ASP A C 1
ATOM 771 O O . ASP A 1 96 ? -16.852 -10.259 11.960 1.00 90.06 96 ASP A O 1
ATOM 775 N N . ARG A 1 97 ? -17.197 -12.324 12.775 1.00 88.75 97 ARG A N 1
ATOM 776 C CA . ARG A 1 97 ? -18.566 -12.088 13.262 1.00 88.75 97 ARG A CA 1
ATOM 777 C C . ARG A 1 97 ? -18.618 -11.712 14.746 1.00 88.75 97 ARG A C 1
ATOM 779 O O . ARG A 1 97 ? -19.707 -11.630 15.321 1.00 88.75 97 ARG A O 1
ATOM 786 N N . SER A 1 98 ? -17.462 -11.537 15.388 1.00 85.94 98 SER A N 1
ATOM 787 C CA . SER A 1 98 ? -17.394 -11.215 16.812 1.00 85.94 98 SER A CA 1
ATOM 788 C C . SER A 1 98 ? -17.876 -9.784 17.071 1.00 85.94 98 SER A C 1
ATOM 790 O O . SER A 1 98 ? -17.652 -8.871 16.280 1.00 85.94 98 SER A O 1
ATOM 792 N N . ARG A 1 99 ? -18.556 -9.574 18.202 1.00 81.81 99 ARG A N 1
ATOM 793 C CA . ARG A 1 99 ? -19.066 -8.254 18.624 1.00 81.81 99 ARG A CA 1
ATOM 794 C C . ARG A 1 99 ? -18.215 -7.579 19.693 1.00 81.81 99 ARG A C 1
ATOM 796 O O . ARG A 1 99 ? -18.564 -6.502 20.165 1.00 81.81 99 ARG A O 1
ATOM 803 N N . GLU A 1 100 ? -17.124 -8.212 20.094 1.00 79.94 100 GLU A N 1
ATOM 804 C CA . GLU A 1 100 ? -16.213 -7.670 21.100 1.00 79.94 100 GLU A CA 1
ATOM 805 C C . GLU A 1 100 ? -15.595 -6.369 20.583 1.00 79.94 100 GLU A C 1
ATOM 807 O O . GLU A 1 100 ? -15.459 -6.225 19.378 1.00 79.94 100 GLU A O 1
ATOM 812 N N . GLY A 1 101 ? -15.296 -5.393 21.443 1.00 75.88 101 GLY A N 1
ATOM 813 C CA . GLY A 1 101 ? -14.613 -4.129 21.104 1.00 75.88 101 GLY A CA 1
ATOM 814 C C . GLY A 1 101 ? -15.040 -3.404 19.815 1.00 75.88 101 GLY A C 1
ATOM 815 O O . GLY A 1 101 ? -14.199 -2.813 19.137 1.00 75.88 101 GLY A O 1
ATOM 816 N N . VAL A 1 102 ? -16.326 -3.454 19.454 1.00 80.75 102 VAL A N 1
ATOM 817 C CA . VAL A 1 102 ? -16.891 -2.665 18.348 1.00 80.75 102 VAL A CA 1
ATOM 818 C C . VAL A 1 102 ? -16.765 -1.179 18.684 1.00 80.75 102 VAL A C 1
ATOM 820 O O . VAL A 1 102 ? -17.154 -0.755 19.767 1.00 80.75 102 VAL A O 1
ATOM 823 N N . GLY A 1 103 ? -16.224 -0.386 17.758 1.00 76.81 103 GLY A N 1
ATOM 824 C CA . GLY A 1 103 ? -15.997 1.051 17.958 1.00 76.81 103 GLY A CA 1
ATOM 825 C C . GLY A 1 103 ? -14.716 1.399 18.724 1.00 76.81 103 GLY A C 1
ATOM 826 O O . GLY A 1 103 ? -14.394 2.576 18.854 1.00 76.81 103 GLY A O 1
ATOM 827 N N . ILE A 1 104 ? -13.946 0.404 19.180 1.00 84.56 104 ILE A N 1
ATOM 828 C CA . ILE A 1 104 ? -12.649 0.619 19.829 1.00 84.56 104 ILE A CA 1
ATOM 829 C C . ILE A 1 104 ? -11.539 0.368 18.809 1.00 84.56 104 ILE A C 1
ATOM 831 O O . ILE A 1 104 ? -11.344 -0.760 18.344 1.00 84.56 104 ILE A O 1
ATOM 835 N N . TRP A 1 105 ? -10.777 1.415 18.485 1.00 83.56 105 TRP A N 1
ATOM 836 C CA . TRP A 1 105 ? -9.628 1.315 17.585 1.00 83.56 105 TRP A CA 1
ATOM 837 C C . TRP A 1 105 ? -8.654 0.224 18.035 1.00 83.56 105 TRP A C 1
ATOM 839 O O . TRP A 1 105 ? -8.207 0.197 19.185 1.00 83.56 105 TRP A O 1
ATOM 849 N N . PHE A 1 106 ? -8.328 -0.670 17.097 1.00 88.50 106 PHE A N 1
ATOM 850 C CA . PHE A 1 106 ? -7.451 -1.832 17.276 1.00 88.50 106 PHE A CA 1
ATOM 851 C C . PHE A 1 106 ? -7.920 -2.880 18.300 1.00 88.50 106 PHE A C 1
ATOM 853 O O . PHE A 1 106 ? -7.200 -3.849 18.510 1.00 88.50 106 PHE A O 1
ATOM 860 N N . THR A 1 107 ? -9.121 -2.726 18.880 1.00 84.62 107 THR A N 1
ATOM 861 C CA . THR A 1 107 ? -9.820 -3.645 19.804 1.00 84.62 107 THR A CA 1
ATOM 862 C C . THR A 1 107 ? -9.064 -3.993 21.096 1.00 84.62 107 THR A C 1
ATOM 864 O O . THR A 1 107 ? -9.562 -3.708 22.181 1.00 84.62 107 THR A O 1
ATOM 867 N N . THR A 1 108 ? -7.876 -4.588 21.011 1.00 88.31 108 THR A N 1
ATOM 868 C CA . THR A 1 108 ? -7.070 -5.094 22.130 1.00 88.31 108 THR A CA 1
ATOM 869 C C . THR A 1 108 ? -5.660 -4.469 22.130 1.00 88.31 108 THR A C 1
ATOM 871 O O . THR A 1 108 ? -5.200 -3.920 21.120 1.00 88.31 108 THR A O 1
ATOM 874 N N . PRO A 1 109 ? -4.903 -4.574 23.240 1.00 89.38 109 PRO A N 1
ATOM 875 C CA . PRO A 1 109 ? -3.488 -4.197 23.261 1.00 89.38 109 PRO A CA 1
ATOM 876 C C . PRO A 1 109 ? -2.635 -5.001 22.267 1.00 89.38 109 PRO A C 1
ATOM 878 O O . PRO A 1 109 ? -1.697 -4.457 21.681 1.00 89.38 109 PRO A O 1
ATOM 881 N N . THR A 1 110 ? -2.970 -6.277 22.047 1.00 90.56 110 THR A N 1
ATOM 882 C CA . THR A 1 110 ? -2.310 -7.135 21.053 1.00 90.56 110 THR A CA 1
ATOM 883 C C . THR A 1 110 ? -2.572 -6.627 19.639 1.00 90.56 110 THR A C 1
ATOM 885 O O . THR A 1 110 ? -1.623 -6.497 18.870 1.00 90.56 110 THR A O 1
ATOM 888 N N . GLY A 1 111 ? -3.805 -6.220 19.323 1.00 92.38 111 GLY A N 1
ATOM 889 C CA . GLY A 1 111 ? -4.154 -5.601 18.045 1.00 92.38 111 GLY A CA 1
ATOM 890 C C . GLY A 1 111 ? -3.360 -4.325 17.763 1.00 92.38 111 GLY A C 1
ATOM 891 O O . GLY A 1 111 ? -2.864 -4.154 16.652 1.00 92.38 111 GLY A O 1
ATOM 892 N N . LYS A 1 112 ? -3.134 -3.469 18.772 1.00 93.50 112 LYS A N 1
ATOM 893 C CA . LYS A 1 112 ? -2.267 -2.278 18.631 1.00 93.50 112 LYS A CA 1
ATOM 894 C C . LYS A 1 112 ? -0.815 -2.647 18.328 1.00 93.50 112 LYS A C 1
ATOM 896 O O . LYS A 1 112 ? -0.220 -2.095 17.405 1.00 93.50 112 LYS A O 1
ATOM 901 N N . ARG 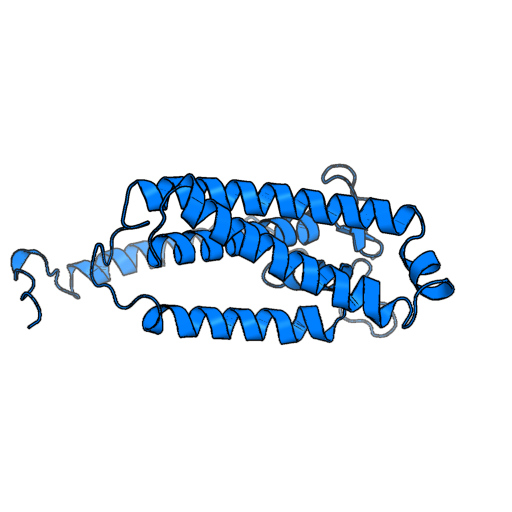A 1 113 ? -0.238 -3.586 19.087 1.00 94.31 113 ARG A N 1
ATOM 902 C CA . ARG A 1 113 ? 1.139 -4.067 18.855 1.00 94.31 113 ARG A CA 1
ATOM 903 C C . ARG A 1 113 ? 1.282 -4.672 17.463 1.00 94.31 113 ARG A C 1
ATOM 905 O O . ARG A 1 113 ? 2.268 -4.411 16.781 1.00 94.31 113 ARG A O 1
ATOM 912 N N . LEU A 1 114 ? 0.282 -5.436 17.035 1.00 95.44 114 LEU A N 1
ATOM 913 C CA . LEU A 1 114 ? 0.274 -6.094 15.740 1.00 95.44 114 LEU A CA 1
ATOM 914 C C . LEU A 1 114 ? 0.069 -5.103 14.587 1.00 95.44 114 LEU A C 1
ATOM 916 O O . LEU A 1 114 ? 0.692 -5.266 13.543 1.00 95.44 114 LEU A O 1
ATOM 920 N N . ALA A 1 115 ? -0.719 -4.042 14.775 1.00 96.38 115 ALA A N 1
ATOM 921 C CA . ALA A 1 115 ? -0.823 -2.938 13.820 1.00 96.38 115 ALA A CA 1
ATOM 922 C C . ALA A 1 115 ? 0.531 -2.232 13.629 1.00 96.38 115 ALA A C 1
ATOM 924 O O . ALA A 1 115 ? 0.974 -2.038 12.504 1.00 96.38 115 ALA A O 1
ATOM 925 N N . ILE A 1 116 ? 1.251 -1.925 14.714 1.00 96.69 116 ILE A N 1
ATOM 926 C CA . ILE A 1 116 ? 2.594 -1.323 14.623 1.00 96.69 116 ILE A CA 1
ATOM 927 C C . ILE A 1 116 ? 3.574 -2.284 13.936 1.00 96.69 116 ILE A C 1
ATOM 929 O O . ILE A 1 116 ? 4.301 -1.887 13.027 1.00 96.69 116 ILE A O 1
ATOM 933 N N . PHE A 1 117 ? 3.573 -3.558 14.335 1.00 97.44 117 PHE A N 1
ATOM 934 C CA . PHE A 1 117 ? 4.429 -4.576 13.729 1.00 97.44 117 PHE A CA 1
ATOM 935 C C . PHE A 1 117 ? 4.159 -4.731 12.227 1.00 97.44 117 PHE A C 1
ATOM 937 O O . PHE A 1 117 ? 5.092 -4.697 11.433 1.00 97.44 117 PHE A O 1
ATOM 944 N N . SER A 1 118 ? 2.891 -4.860 11.832 1.00 97.19 118 SER A N 1
ATOM 945 C CA . SER A 1 118 ? 2.484 -4.991 10.427 1.00 97.19 118 SER A CA 1
ATOM 946 C C . SER A 1 118 ? 2.764 -3.729 9.609 1.00 97.19 118 SER A C 1
ATOM 948 O O . SER A 1 118 ? 3.132 -3.845 8.442 1.00 97.19 118 SER A O 1
ATOM 950 N N . ALA A 1 119 ? 2.681 -2.541 10.215 1.00 97.88 119 ALA A N 1
ATOM 951 C CA . ALA A 1 119 ? 3.063 -1.289 9.570 1.00 97.88 119 ALA A CA 1
ATOM 952 C C . ALA A 1 119 ? 4.561 -1.249 9.240 1.00 97.88 119 ALA A C 1
ATOM 954 O O . ALA A 1 119 ? 4.944 -0.935 8.111 1.00 97.88 119 ALA A O 1
ATOM 955 N N . ILE A 1 120 ? 5.414 -1.622 10.200 1.00 98.00 120 ILE A N 1
ATOM 956 C CA . ILE A 1 120 ? 6.866 -1.719 9.991 1.00 98.00 120 ILE A CA 1
ATOM 957 C C . ILE A 1 120 ? 7.174 -2.816 8.969 1.00 98.00 120 ILE A C 1
ATOM 959 O O . ILE A 1 120 ? 7.922 -2.578 8.026 1.00 98.00 120 ILE A O 1
ATOM 963 N N . TYR A 1 121 ? 6.558 -3.990 9.121 1.00 97.62 121 TYR A N 1
ATOM 964 C CA . TYR A 1 121 ? 6.702 -5.130 8.216 1.00 97.62 121 TYR A CA 1
ATOM 965 C C . TYR A 1 121 ? 6.384 -4.745 6.767 1.00 97.62 121 TYR A C 1
ATOM 967 O O . TYR A 1 121 ? 7.226 -4.926 5.891 1.00 97.62 121 TYR A O 1
ATOM 975 N N . GLY A 1 122 ? 5.209 -4.155 6.520 1.00 96.88 122 GLY A N 1
ATOM 976 C CA . GLY A 1 122 ? 4.790 -3.720 5.188 1.00 96.88 122 GLY A CA 1
ATOM 977 C C . GLY A 1 122 ? 5.706 -2.639 4.620 1.00 96.88 122 GLY A C 1
ATOM 978 O O . GLY A 1 122 ? 6.120 -2.729 3.468 1.00 96.88 122 GLY A O 1
ATOM 979 N N . THR A 1 123 ? 6.095 -1.659 5.438 1.00 97.50 123 THR A N 1
ATOM 980 C CA . THR A 1 123 ? 6.973 -0.561 5.006 1.00 97.50 123 THR A CA 1
ATOM 981 C C . THR A 1 123 ? 8.357 -1.072 4.599 1.00 97.50 123 THR A C 1
ATOM 983 O O . THR A 1 123 ? 8.800 -0.841 3.475 1.00 97.50 123 THR A O 1
ATOM 986 N N . VAL A 1 124 ? 9.031 -1.800 5.495 1.00 97.56 124 VAL A N 1
ATOM 987 C CA . VAL A 1 124 ? 10.402 -2.291 5.285 1.00 97.56 124 VAL A CA 1
ATOM 988 C C . VAL A 1 124 ? 10.454 -3.274 4.122 1.00 97.56 124 VAL A C 1
ATOM 990 O O . VAL A 1 124 ? 11.339 -3.165 3.274 1.00 97.56 124 VAL A O 1
ATOM 993 N N . LEU A 1 125 ? 9.500 -4.206 4.042 1.00 96.62 125 LEU A N 1
ATOM 994 C CA . LEU A 1 125 ? 9.478 -5.170 2.947 1.00 96.62 125 LEU A CA 1
ATOM 995 C C . LEU A 1 125 ? 9.176 -4.520 1.608 1.00 96.62 125 LEU A C 1
ATOM 997 O O . LEU A 1 125 ? 9.820 -4.882 0.635 1.00 96.62 125 LEU A O 1
ATOM 1001 N N . THR A 1 126 ? 8.260 -3.555 1.538 1.00 96.19 126 THR A N 1
ATOM 1002 C CA . THR A 1 126 ? 7.945 -2.899 0.260 1.00 96.19 126 THR A CA 1
ATOM 1003 C C . THR A 1 126 ? 9.155 -2.134 -0.271 1.00 96.19 126 THR A C 1
ATOM 1005 O O . THR A 1 126 ? 9.527 -2.319 -1.426 1.00 96.19 126 THR A O 1
ATOM 1008 N N . PHE A 1 127 ? 9.848 -1.359 0.573 1.00 96.00 127 PHE A N 1
ATOM 1009 C CA . PHE A 1 127 ? 11.112 -0.725 0.173 1.00 96.00 127 PHE A CA 1
ATOM 1010 C C . PHE A 1 127 ? 12.173 -1.755 -0.234 1.00 96.00 127 PHE A C 1
ATOM 1012 O O . PHE A 1 127 ? 12.849 -1.578 -1.248 1.00 96.00 127 PHE A O 1
ATOM 1019 N N . GLY A 1 128 ? 12.297 -2.844 0.530 1.00 96.12 128 GLY A N 1
ATOM 1020 C CA . GLY A 1 128 ? 13.221 -3.935 0.232 1.00 96.12 128 GLY A CA 1
ATOM 1021 C C . GLY A 1 128 ? 12.932 -4.611 -1.109 1.00 96.12 128 GLY A C 1
ATOM 1022 O O . GLY A 1 128 ? 13.862 -4.857 -1.868 1.00 96.12 128 GLY A O 1
ATOM 1023 N N . LEU A 1 129 ? 11.662 -4.862 -1.433 1.00 95.56 129 LEU A N 1
ATOM 1024 C CA . LEU A 1 129 ? 11.232 -5.474 -2.691 1.00 95.56 129 LEU A CA 1
ATOM 1025 C C . LEU A 1 129 ? 11.474 -4.556 -3.887 1.00 95.56 129 LEU A C 1
ATOM 1027 O O . LEU A 1 129 ? 11.969 -5.029 -4.903 1.00 95.56 129 LEU A O 1
ATOM 1031 N N . ILE A 1 130 ? 11.188 -3.258 -3.763 1.00 94.56 130 ILE A N 1
ATOM 1032 C CA . ILE A 1 130 ? 11.464 -2.281 -4.828 1.00 94.56 130 ILE A CA 1
ATOM 1033 C C . ILE A 1 130 ? 12.971 -2.204 -5.095 1.00 94.56 130 ILE A C 1
ATOM 1035 O O . ILE A 1 130 ? 13.404 -2.242 -6.246 1.00 94.56 130 ILE A O 1
ATOM 1039 N N . GLY A 1 131 ? 13.784 -2.138 -4.035 1.00 93.75 131 GLY A N 1
ATOM 1040 C CA . GLY A 1 131 ? 15.243 -2.139 -4.157 1.00 93.75 131 GLY A CA 1
ATOM 1041 C C . GLY A 1 131 ? 15.788 -3.446 -4.740 1.00 93.75 131 GLY A C 1
ATOM 1042 O O . GLY A 1 131 ? 16.669 -3.419 -5.599 1.00 93.75 131 GLY A O 1
ATOM 1043 N N . LEU A 1 132 ? 15.246 -4.588 -4.316 1.00 94.00 132 LEU A N 1
ATOM 1044 C CA . LEU A 1 132 ? 15.603 -5.904 -4.843 1.00 94.00 132 LEU A CA 1
ATOM 1045 C C . LEU A 1 132 ? 15.246 -6.023 -6.327 1.00 94.00 132 LEU A C 1
ATOM 1047 O O . LEU A 1 132 ? 16.093 -6.437 -7.111 1.00 94.00 132 LEU A O 1
ATOM 1051 N N . ASP A 1 133 ? 14.044 -5.612 -6.729 1.00 92.62 133 ASP A N 1
ATOM 1052 C CA . ASP A 1 133 ? 13.623 -5.597 -8.133 1.00 92.62 133 ASP A CA 1
ATOM 1053 C C . ASP A 1 133 ? 14.538 -4.712 -8.989 1.00 92.62 133 ASP A C 1
ATOM 1055 O O . ASP A 1 133 ? 14.994 -5.134 -10.052 1.00 92.62 133 ASP A O 1
ATOM 1059 N N . PHE A 1 134 ? 14.898 -3.525 -8.492 1.00 91.06 134 PHE A N 1
ATOM 1060 C CA . PHE A 1 134 ? 15.854 -2.639 -9.157 1.00 91.06 134 PHE A CA 1
ATOM 1061 C C . PHE A 1 134 ? 17.216 -3.317 -9.382 1.00 91.06 134 PHE A C 1
ATOM 1063 O O . PHE A 1 134 ? 17.764 -3.275 -10.486 1.00 91.06 134 PHE A O 1
ATOM 1070 N N . VAL A 1 135 ? 17.758 -3.982 -8.357 1.00 93.19 135 VAL A N 1
ATOM 1071 C CA . VAL A 1 135 ? 19.038 -4.700 -8.457 1.00 93.19 135 VAL A CA 1
ATOM 1072 C C . VAL A 1 135 ? 18.934 -5.896 -9.407 1.00 93.19 135 VAL A C 1
ATOM 1074 O O . VAL A 1 135 ? 19.811 -6.074 -10.251 1.00 93.19 135 VAL A O 1
ATOM 1077 N N . LEU A 1 136 ? 17.866 -6.692 -9.318 1.00 91.25 136 LEU A N 1
ATOM 1078 C CA . LEU A 1 136 ? 17.658 -7.866 -10.172 1.00 91.25 136 LEU A CA 1
ATOM 1079 C C . LEU A 1 136 ? 17.536 -7.486 -11.648 1.00 91.25 136 LEU A C 1
ATOM 1081 O O . LEU A 1 136 ? 18.171 -8.115 -12.497 1.00 91.25 136 LEU A O 1
ATOM 1085 N N . LYS A 1 137 ? 16.783 -6.428 -11.960 1.00 89.38 137 LYS A N 1
ATOM 1086 C CA . LYS A 1 137 ? 16.683 -5.898 -13.326 1.00 89.38 137 LYS A CA 1
ATOM 1087 C C . LYS A 1 137 ? 18.036 -5.417 -13.840 1.00 89.38 137 LYS A C 1
ATOM 1089 O O . LYS A 1 137 ? 18.401 -5.742 -14.962 1.00 89.38 137 LYS A O 1
ATOM 1094 N N . LYS A 1 138 ? 18.830 -4.737 -13.007 1.00 88.62 138 LYS A N 1
ATOM 1095 C CA . LYS A 1 138 ? 20.178 -4.279 -13.384 1.00 88.62 138 LYS A CA 1
ATOM 1096 C C . LYS A 1 138 ? 21.157 -5.425 -13.676 1.00 88.62 138 LYS A C 1
ATOM 1098 O O . LYS A 1 138 ? 22.039 -5.266 -14.513 1.00 88.62 138 LYS A O 1
ATOM 1103 N N . ILE A 1 139 ? 21.016 -6.564 -12.996 1.00 90.44 139 ILE A N 1
ATOM 1104 C CA . ILE A 1 139 ? 21.835 -7.771 -13.225 1.00 90.44 139 ILE A CA 1
ATOM 1105 C C . ILE A 1 139 ? 21.412 -8.511 -14.512 1.00 90.44 139 ILE A C 1
ATOM 1107 O O . ILE A 1 139 ? 22.121 -9.400 -14.976 1.00 90.44 139 ILE A O 1
ATOM 1111 N N . GLY A 1 140 ? 20.288 -8.131 -15.121 1.00 88.25 140 GLY A N 1
ATOM 1112 C CA . GLY A 1 140 ? 19.773 -8.760 -16.333 1.00 88.25 140 GLY A CA 1
ATOM 1113 C C . GLY A 1 140 ? 18.913 -9.995 -16.057 1.00 88.25 140 GLY A C 1
ATOM 1114 O O . GLY A 1 140 ? 18.884 -10.942 -16.846 1.00 88.25 140 GLY A O 1
ATOM 1115 N N . TYR A 1 141 ? 18.235 -10.036 -14.900 1.00 86.62 141 TYR A N 1
ATOM 1116 C CA . TYR A 1 141 ? 17.363 -11.156 -14.528 1.00 86.62 141 TYR A CA 1
ATOM 1117 C C . TYR A 1 141 ? 16.242 -11.394 -15.554 1.00 86.62 141 TYR A C 1
ATOM 1119 O O . TYR A 1 141 ? 15.870 -12.539 -15.809 1.00 86.62 141 TYR A O 1
ATOM 1127 N N . VAL A 1 142 ? 15.715 -10.331 -16.168 1.00 85.00 142 VAL A N 1
ATOM 1128 C CA . VAL A 1 142 ? 14.618 -10.423 -17.145 1.00 85.00 142 VAL A CA 1
ATOM 1129 C C . VAL A 1 142 ? 15.100 -11.064 -18.447 1.00 85.00 142 VAL A C 1
ATOM 1131 O O . VAL A 1 142 ? 14.412 -11.914 -19.020 1.00 85.00 142 VAL A O 1
ATOM 1134 N N . GLU A 1 143 ? 16.298 -10.705 -18.900 1.00 87.56 143 GLU A N 1
ATOM 1135 C CA . GLU A 1 143 ? 16.961 -11.281 -20.067 1.00 87.56 143 GLU A CA 1
ATOM 1136 C C . GLU A 1 143 ? 17.303 -12.749 -19.814 1.00 87.56 143 GLU A C 1
ATOM 1138 O O . GLU A 1 143 ? 16.983 -13.606 -20.639 1.00 87.56 143 GLU A O 1
ATOM 1143 N N . PHE A 1 144 ? 17.863 -13.054 -18.640 1.00 89.25 144 PHE A N 1
ATOM 1144 C CA . PHE A 1 144 ? 18.133 -14.425 -18.216 1.00 89.25 144 PHE A CA 1
ATOM 1145 C C . PHE A 1 144 ? 16.852 -15.270 -18.200 1.00 89.25 144 PHE A C 1
ATOM 1147 O O . PHE A 1 144 ? 16.806 -16.345 -18.799 1.00 89.25 144 PHE A O 1
ATOM 1154 N N . ALA A 1 145 ? 15.781 -14.775 -17.574 1.00 87.38 145 ALA A N 1
ATOM 1155 C CA . ALA A 1 145 ? 14.499 -15.471 -17.540 1.00 87.38 145 ALA A CA 1
ATOM 1156 C C . ALA A 1 145 ? 13.946 -15.702 -18.952 1.00 87.38 145 ALA A C 1
ATOM 1158 O O . ALA A 1 145 ? 13.446 -16.783 -19.247 1.00 87.38 145 ALA A O 1
ATOM 1159 N N . SER A 1 146 ? 14.085 -14.720 -19.845 1.00 86.00 146 SER A N 1
ATOM 1160 C CA . SER A 1 146 ? 13.631 -14.822 -21.236 1.00 86.00 146 SER A CA 1
ATOM 1161 C C . SER A 1 146 ? 14.384 -15.877 -22.048 1.00 86.00 146 SER A C 1
ATOM 1163 O O . SER A 1 146 ? 13.788 -16.488 -22.930 1.00 86.00 146 SER A O 1
ATOM 1165 N N . GLN A 1 147 ? 15.673 -16.085 -21.770 1.00 87.62 147 GLN A N 1
ATOM 1166 C CA . GLN A 1 147 ? 16.528 -17.003 -22.528 1.00 87.62 147 GLN A CA 1
ATOM 1167 C C . GLN A 1 147 ? 16.522 -18.434 -21.981 1.00 87.62 147 GLN A C 1
ATOM 1169 O O . GLN A 1 147 ? 16.566 -19.380 -22.764 1.00 87.62 147 GLN A O 1
ATOM 1174 N N . TYR A 1 148 ? 16.482 -18.599 -20.656 1.00 87.69 148 TYR A N 1
ATOM 1175 C CA . TYR A 1 148 ? 16.756 -19.887 -20.009 1.00 87.69 148 TYR A CA 1
ATOM 1176 C C . TYR A 1 148 ? 15.546 -20.520 -19.312 1.00 87.69 148 TYR A C 1
ATOM 1178 O O . TYR A 1 148 ? 15.594 -21.712 -19.007 1.00 87.69 148 TYR A O 1
ATOM 1186 N N . LEU A 1 149 ? 14.466 -19.772 -19.045 1.00 88.06 149 LEU A N 1
ATO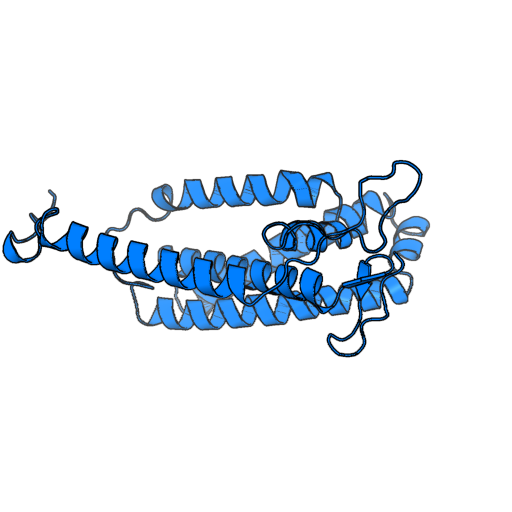M 1187 C CA . LEU A 1 149 ? 13.298 -20.297 -18.331 1.00 88.06 149 LEU A CA 1
ATOM 1188 C C . LEU A 1 149 ? 12.113 -20.588 -19.271 1.00 88.06 149 LEU A C 1
ATOM 1190 O O . LEU A 1 149 ? 11.813 -19.795 -20.169 1.00 88.06 149 LEU A O 1
ATOM 1194 N N . PRO A 1 150 ? 11.377 -21.695 -19.053 1.00 83.31 150 PRO A N 1
ATOM 1195 C CA . PRO A 1 150 ? 10.200 -22.023 -19.853 1.00 83.31 150 PRO A CA 1
ATOM 1196 C C . PRO A 1 150 ? 9.089 -20.986 -19.630 1.00 83.31 150 PRO A C 1
ATOM 1198 O O . PRO A 1 150 ? 8.652 -20.772 -18.508 1.00 83.31 150 PRO A O 1
ATOM 1201 N N . GLY A 1 151 ? 8.612 -20.332 -20.690 1.00 80.19 151 GLY A N 1
ATOM 1202 C CA . GLY A 1 151 ? 7.626 -19.242 -20.577 1.00 80.19 151 GLY A CA 1
ATOM 1203 C C . GLY A 1 151 ? 8.229 -17.842 -20.387 1.00 80.19 151 GLY A C 1
ATOM 1204 O O . GLY A 1 151 ? 7.482 -16.863 -20.321 1.00 80.19 151 GLY A O 1
ATOM 1205 N N . GLY A 1 152 ? 9.563 -17.729 -20.366 1.00 85.94 152 GLY A N 1
ATOM 1206 C CA . GLY A 1 152 ? 10.297 -16.472 -20.495 1.00 85.94 152 GLY A CA 1
ATOM 1207 C C . GLY A 1 152 ? 9.946 -15.405 -19.453 1.00 85.94 152 GLY A C 1
ATOM 1208 O O . GLY A 1 152 ? 9.591 -15.709 -18.311 1.00 85.94 152 GLY A O 1
ATOM 1209 N N . LYS A 1 153 ? 10.016 -14.130 -19.867 1.00 83.75 153 LYS A N 1
ATOM 1210 C CA . LYS A 1 153 ? 9.676 -12.976 -19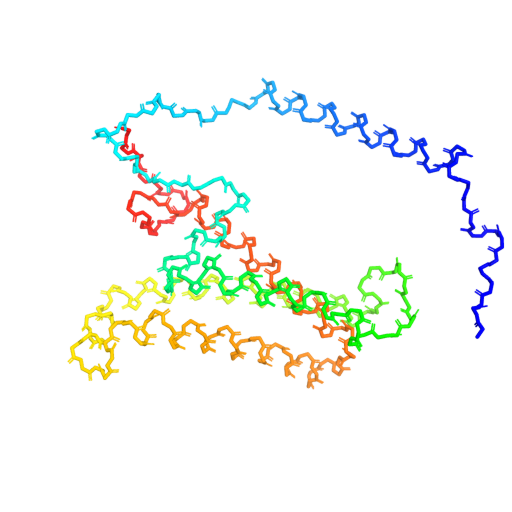.013 1.00 83.75 153 LYS A CA 1
ATOM 1211 C C . LYS A 1 153 ? 8.231 -12.967 -18.512 1.00 83.75 153 LYS A C 1
ATOM 1213 O O . LYS A 1 153 ? 7.973 -12.519 -17.403 1.00 83.75 153 LYS A O 1
ATOM 1218 N N . VAL A 1 154 ? 7.311 -13.486 -19.324 1.00 86.25 154 VAL A N 1
ATOM 1219 C CA . VAL A 1 154 ? 5.880 -13.397 -19.039 1.00 86.25 154 VAL A CA 1
ATOM 1220 C C . VAL A 1 154 ? 5.555 -14.259 -17.828 1.00 86.25 154 VAL A C 1
ATOM 1222 O O . VAL A 1 154 ? 4.955 -13.790 -16.872 1.00 86.25 154 VAL A O 1
ATOM 1225 N N . LEU A 1 155 ? 5.988 -15.521 -17.815 1.00 88.25 155 LEU A N 1
ATOM 1226 C CA . LEU A 1 155 ? 5.602 -16.419 -16.731 1.00 88.25 155 LEU A CA 1
ATOM 1227 C C . LEU A 1 155 ? 6.267 -16.054 -15.399 1.00 88.25 155 LEU A C 1
ATOM 1229 O O . LEU A 1 155 ? 5.594 -16.029 -14.371 1.00 88.25 155 LEU A O 1
ATOM 1233 N N . PHE A 1 156 ? 7.579 -15.811 -15.401 1.00 88.12 156 PHE A N 1
ATOM 1234 C CA . PHE A 1 156 ? 8.357 -15.714 -14.166 1.00 88.12 156 PHE A CA 1
ATOM 1235 C C . PHE A 1 156 ? 8.400 -14.285 -13.597 1.00 88.12 156 PHE A C 1
ATOM 1237 O O . PHE A 1 156 ? 7.782 -14.075 -12.548 1.00 88.12 156 PHE A O 1
ATOM 1244 N N . PRO A 1 157 ? 9.074 -13.312 -14.249 1.00 88.25 157 PRO A N 1
ATOM 1245 C CA . PRO A 1 157 ? 9.054 -11.913 -13.827 1.00 88.25 157 PRO A CA 1
ATOM 1246 C C . PRO A 1 157 ? 7.656 -11.300 -13.721 1.00 88.25 157 PRO A C 1
ATOM 1248 O O . PRO A 1 157 ? 7.371 -10.663 -12.713 1.00 88.25 157 PRO A O 1
ATOM 1251 N N . ASP A 1 158 ? 6.784 -11.498 -14.717 1.00 88.56 158 ASP A N 1
ATOM 1252 C CA . ASP A 1 158 ? 5.545 -10.708 -14.784 1.00 88.56 158 ASP A CA 1
ATOM 1253 C C . ASP A 1 158 ? 4.395 -11.297 -13.942 1.00 88.56 158 ASP A C 1
ATOM 1255 O O . ASP A 1 158 ? 3.559 -10.538 -13.445 1.00 88.56 158 ASP A O 1
ATOM 1259 N N . TYR A 1 159 ? 4.348 -12.623 -13.737 1.00 91.81 159 TYR A N 1
ATOM 1260 C CA . TYR A 1 159 ? 3.278 -13.292 -12.976 1.00 91.81 159 TYR A CA 1
ATOM 1261 C C . TYR A 1 159 ? 3.772 -14.031 -11.726 1.00 91.81 159 TYR A C 1
ATOM 1263 O O . TYR A 1 159 ? 3.348 -13.716 -10.614 1.00 91.81 159 TYR A O 1
ATOM 1271 N N . LEU A 1 160 ? 4.637 -15.038 -11.870 1.00 93.00 160 LEU A N 1
ATOM 1272 C CA . LEU A 1 160 ? 4.902 -16.009 -10.803 1.00 93.00 160 LEU A CA 1
ATOM 1273 C C . LEU A 1 160 ? 5.632 -15.402 -9.601 1.00 93.00 160 LEU A C 1
ATOM 1275 O O . LEU A 1 160 ? 5.242 -15.670 -8.465 1.00 93.00 160 LEU A O 1
ATOM 1279 N N . ILE A 1 161 ? 6.656 -14.575 -9.823 1.00 92.88 161 ILE A N 1
ATOM 1280 C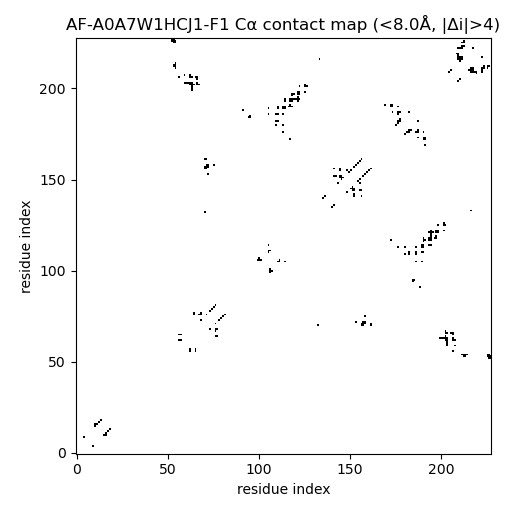 CA . ILE A 1 161 ? 7.378 -13.911 -8.727 1.00 92.88 161 ILE A CA 1
ATOM 1281 C C . ILE A 1 161 ? 6.478 -12.903 -7.999 1.00 92.88 161 ILE A C 1
ATOM 1283 O O . ILE A 1 161 ? 6.380 -12.988 -6.772 1.00 92.88 161 ILE A O 1
ATOM 1287 N N . PRO A 1 162 ? 5.771 -11.990 -8.687 1.00 94.12 162 PRO A N 1
ATOM 1288 C CA . PRO A 1 162 ? 4.846 -11.075 -8.028 1.00 94.12 162 PRO A CA 1
ATOM 1289 C C . PRO A 1 162 ? 3.736 -11.781 -7.245 1.00 94.12 162 PRO A C 1
ATOM 1291 O O . PRO A 1 162 ? 3.511 -11.479 -6.075 1.00 94.12 162 PRO A O 1
ATOM 1294 N N . ILE A 1 163 ? 3.071 -12.772 -7.846 1.00 94.88 163 ILE A N 1
ATOM 1295 C CA . ILE A 1 163 ? 2.015 -13.542 -7.170 1.00 94.88 163 ILE A CA 1
ATOM 1296 C C . ILE A 1 163 ? 2.597 -14.295 -5.974 1.00 94.88 163 ILE A C 1
ATOM 1298 O O . ILE A 1 163 ? 2.047 -14.235 -4.873 1.00 94.88 163 ILE A O 1
ATOM 1302 N N . GLY A 1 164 ? 3.731 -14.967 -6.171 1.00 95.44 164 GLY A N 1
ATOM 1303 C CA . GLY A 1 164 ? 4.424 -15.710 -5.126 1.00 95.44 164 GLY A CA 1
ATOM 1304 C C . GLY A 1 164 ? 4.806 -14.819 -3.951 1.00 95.44 164 GLY A C 1
ATOM 1305 O O . GLY A 1 164 ? 4.502 -15.156 -2.812 1.00 95.44 164 GLY A O 1
ATOM 1306 N N . THR A 1 165 ? 5.404 -13.656 -4.205 1.00 94.44 165 THR A N 1
ATOM 1307 C CA . THR A 1 165 ? 5.799 -12.716 -3.145 1.00 94.44 165 THR A CA 1
ATOM 1308 C C . THR A 1 165 ? 4.586 -12.165 -2.399 1.00 94.44 165 THR A C 1
ATOM 1310 O O . THR A 1 165 ? 4.575 -12.211 -1.170 1.00 94.44 165 THR A O 1
ATOM 1313 N N . MET A 1 166 ? 3.528 -11.741 -3.097 1.00 94.31 166 MET A N 1
ATOM 1314 C CA . MET A 1 166 ? 2.299 -11.259 -2.454 1.00 94.31 166 MET A CA 1
ATOM 1315 C C . MET A 1 166 ? 1.656 -12.331 -1.565 1.00 94.31 166 MET A C 1
ATOM 1317 O O . MET A 1 166 ? 1.307 -12.054 -0.416 1.00 94.31 166 MET A O 1
ATOM 1321 N N . VAL A 1 167 ? 1.537 -13.568 -2.054 1.00 95.44 167 VAL A N 1
ATOM 1322 C CA . VAL A 1 167 ? 0.917 -14.667 -1.299 1.00 95.44 167 VAL A CA 1
ATOM 1323 C C . VAL A 1 167 ? 1.800 -15.098 -0.131 1.00 95.44 167 VAL A C 1
ATOM 1325 O O . VAL A 1 167 ? 1.311 -15.208 0.993 1.00 95.44 167 VAL A O 1
ATOM 1328 N N . VAL A 1 168 ? 3.096 -15.315 -0.365 1.00 97.31 168 VAL A N 1
ATOM 1329 C CA . VAL A 1 168 ? 4.030 -15.821 0.652 1.00 97.31 168 VAL A CA 1
ATOM 1330 C C . VAL A 1 168 ? 4.234 -14.805 1.765 1.00 97.31 168 VAL A C 1
ATOM 1332 O O . VAL A 1 168 ? 4.185 -15.190 2.929 1.00 97.31 168 VAL A O 1
ATOM 1335 N N . LEU A 1 169 ? 4.423 -13.520 1.453 1.00 96.69 169 LEU A N 1
ATOM 1336 C CA . LEU A 1 169 ? 4.615 -12.492 2.480 1.00 96.69 169 LEU A CA 1
ATOM 1337 C C . LEU A 1 169 ? 3.333 -12.257 3.283 1.00 96.69 169 LEU A C 1
ATOM 1339 O O . LEU A 1 169 ? 3.379 -12.169 4.508 1.00 96.69 169 LEU A O 1
ATOM 1343 N N . THR A 1 170 ? 2.168 -12.262 2.631 1.00 96.25 170 THR A N 1
ATOM 1344 C CA . THR A 1 170 ? 0.888 -12.174 3.352 1.00 96.25 170 THR A CA 1
ATOM 1345 C C . THR A 1 170 ? 0.679 -13.388 4.258 1.00 96.25 170 THR A C 1
ATOM 1347 O O . THR A 1 170 ? 0.342 -13.237 5.433 1.00 96.25 170 THR A O 1
ATOM 1350 N N . ALA A 1 171 ? 0.936 -14.600 3.759 1.00 97.19 171 ALA A N 1
ATOM 1351 C CA . ALA A 1 171 ? 0.854 -15.818 4.558 1.00 97.19 171 ALA A CA 1
ATOM 1352 C C . ALA A 1 171 ? 1.858 -15.802 5.719 1.00 97.19 171 ALA A C 1
ATOM 1354 O O . ALA A 1 171 ? 1.494 -16.150 6.840 1.00 97.19 171 ALA A O 1
ATOM 1355 N N . LEU A 1 172 ? 3.091 -15.343 5.486 1.00 97.38 172 LEU A N 1
ATOM 1356 C CA . LEU A 1 172 ? 4.111 -15.182 6.518 1.00 97.38 172 LEU A CA 1
ATOM 1357 C C . LEU A 1 172 ? 3.631 -14.224 7.609 1.00 97.38 172 LEU A C 1
ATOM 1359 O O . LEU A 1 172 ? 3.721 -14.569 8.783 1.00 97.38 172 LEU A O 1
ATOM 1363 N N . LEU A 1 173 ? 3.068 -13.067 7.253 1.00 97.25 173 LEU A N 1
ATOM 1364 C CA . LEU A 1 173 ? 2.509 -12.125 8.225 1.00 97.25 173 LEU A CA 1
ATOM 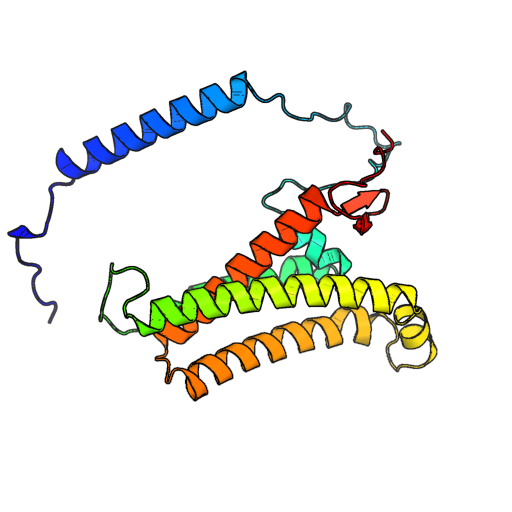1365 C C . LEU A 1 173 ? 1.405 -12.773 9.069 1.00 97.25 173 LEU A C 1
ATOM 1367 O O . LEU A 1 173 ? 1.414 -12.645 10.292 1.00 97.25 173 LEU A O 1
ATOM 1371 N N . VAL A 1 174 ? 0.487 -13.511 8.439 1.00 97.00 174 VAL A N 1
ATOM 1372 C CA . VAL A 1 174 ? -0.582 -14.240 9.142 1.00 97.00 174 VAL A CA 1
ATOM 1373 C C . VAL A 1 174 ? -0.002 -15.304 10.080 1.00 97.00 174 VAL A C 1
ATOM 1375 O O . VAL A 1 174 ? -0.462 -15.446 11.215 1.00 97.00 174 VAL A O 1
ATOM 1378 N N . LEU A 1 175 ? 1.020 -16.042 9.642 1.00 97.25 175 LEU A N 1
ATOM 1379 C CA . LEU A 1 175 ? 1.698 -17.048 10.459 1.00 97.25 175 LEU A CA 1
ATOM 1380 C C . LEU A 1 175 ? 2.436 -16.413 11.640 1.00 97.25 175 LEU A C 1
ATOM 1382 O O . LEU A 1 175 ? 2.328 -16.920 12.754 1.00 97.25 175 LEU A O 1
ATOM 1386 N N . LEU A 1 176 ? 3.138 -15.298 11.432 1.00 96.44 176 LEU A N 1
ATOM 1387 C CA . LEU A 1 176 ? 3.819 -14.552 12.492 1.00 96.44 176 LEU A CA 1
ATOM 1388 C C . LEU A 1 176 ? 2.811 -13.994 13.502 1.00 96.44 176 LEU A C 1
ATOM 1390 O O . LEU A 1 176 ? 2.999 -14.162 14.706 1.00 96.44 176 LEU A O 1
ATOM 1394 N N . ALA A 1 177 ? 1.704 -13.417 13.029 1.00 95.75 177 ALA A N 1
ATOM 1395 C CA . ALA A 1 177 ? 0.616 -12.940 13.879 1.00 95.75 177 ALA A CA 1
ATOM 1396 C C . ALA A 1 177 ? 0.056 -14.065 14.763 1.00 95.75 177 ALA A C 1
ATOM 1398 O O . ALA A 1 177 ? -0.057 -13.913 15.980 1.00 95.75 177 ALA A O 1
ATOM 1399 N N . LYS A 1 178 ? -0.239 -15.229 14.177 1.00 95.38 178 LYS A N 1
ATOM 1400 C CA . LYS A 1 178 ? -0.790 -16.368 14.923 1.00 95.38 178 LYS A CA 1
ATOM 1401 C C . LYS A 1 178 ? 0.226 -17.023 15.853 1.00 95.38 178 LYS A C 1
ATOM 1403 O O . LYS A 1 178 ? -0.136 -17.397 16.959 1.00 95.38 178 LYS A O 1
ATOM 1408 N N . ARG A 1 179 ? 1.482 -17.175 15.430 1.00 94.12 179 ARG A N 1
ATOM 1409 C CA . ARG A 1 179 ? 2.486 -17.960 16.165 1.00 94.12 179 ARG A CA 1
ATOM 1410 C C . ARG A 1 179 ? 3.219 -17.165 17.240 1.00 94.12 179 ARG A C 1
ATOM 1412 O O . ARG A 1 179 ? 3.550 -17.732 18.272 1.00 94.12 179 ARG A O 1
ATOM 1419 N N . ILE A 1 180 ? 3.498 -15.885 16.996 1.00 93.88 180 ILE A N 1
ATOM 1420 C CA . ILE A 1 180 ? 4.244 -15.037 17.940 1.00 93.88 180 ILE A CA 1
ATOM 1421 C C . ILE A 1 180 ? 3.283 -14.299 18.871 1.00 93.88 180 ILE A C 1
ATOM 1423 O O . ILE A 1 180 ? 3.527 -14.222 20.071 1.00 93.88 180 ILE A O 1
ATOM 1427 N N . PHE A 1 181 ? 2.183 -13.769 18.329 1.00 90.81 181 PHE A N 1
ATOM 1428 C CA . PHE A 1 181 ? 1.263 -12.912 19.080 1.00 90.81 181 PHE A CA 1
ATOM 1429 C C . PHE A 1 181 ? -0.006 -13.635 19.551 1.00 90.81 181 PHE A C 1
ATOM 1431 O O . PHE A 1 181 ? -0.805 -13.018 20.250 1.00 90.81 181 PHE A O 1
ATOM 1438 N N . ASN A 1 182 ? -0.193 -14.917 19.197 1.00 92.50 182 ASN A N 1
ATOM 1439 C CA . ASN A 1 182 ? -1.428 -15.678 19.447 1.00 92.50 182 ASN A CA 1
ATOM 1440 C C . ASN A 1 182 ? -2.682 -14.911 18.993 1.00 92.50 182 ASN A C 1
ATOM 1442 O O . ASN A 1 182 ? -3.700 -14.886 19.683 1.00 92.50 182 ASN A O 1
ATOM 1446 N N . ALA A 1 183 ? -2.572 -14.249 17.837 1.00 92.25 183 ALA A N 1
ATOM 1447 C CA . ALA A 1 183 ? -3.574 -13.312 17.359 1.00 92.25 183 ALA A CA 1
ATOM 1448 C C . ALA A 1 183 ? -4.912 -13.992 17.030 1.00 92.25 183 ALA A C 1
ATOM 1450 O O . ALA A 1 183 ? -4.968 -15.031 16.363 1.00 92.25 183 ALA A O 1
ATOM 1451 N N . THR A 1 184 ? -5.998 -13.346 17.439 1.00 93.06 184 THR A N 1
ATOM 1452 C CA . THR A 1 184 ? -7.366 -13.692 17.041 1.00 93.06 184 THR A CA 1
ATOM 1453 C C . THR A 1 184 ? -7.612 -13.367 15.567 1.00 93.06 184 THR A C 1
ATOM 1455 O O . THR A 1 184 ? -6.864 -12.621 14.932 1.00 93.06 184 THR A O 1
ATOM 1458 N N . THR A 1 185 ? -8.705 -13.886 15.003 1.00 92.06 185 THR A N 1
ATOM 1459 C CA . THR A 1 185 ? -9.096 -13.609 13.611 1.00 92.06 185 THR A CA 1
ATOM 1460 C C . THR A 1 185 ? -9.164 -12.111 13.318 1.00 92.06 185 THR A C 1
ATOM 1462 O O . THR A 1 185 ? -8.658 -11.674 12.289 1.00 92.06 185 THR A O 1
ATOM 1465 N N . ARG A 1 186 ? -9.715 -11.310 14.237 1.00 92.19 186 ARG A N 1
ATOM 1466 C CA . ARG A 1 186 ? -9.790 -9.856 14.079 1.00 92.19 186 ARG A CA 1
ATOM 1467 C C . ARG A 1 186 ? -8.420 -9.200 14.003 1.00 92.19 186 ARG A C 1
ATOM 1469 O O . ARG A 1 186 ? -8.178 -8.365 13.140 1.00 92.19 186 ARG A O 1
ATOM 1476 N N . GLU A 1 187 ? -7.533 -9.561 14.920 1.00 93.88 187 GLU A N 1
ATOM 1477 C CA . GLU A 1 187 ? -6.187 -8.994 14.988 1.00 93.88 187 GLU A CA 1
ATOM 1478 C C . GLU A 1 187 ? -5.389 -9.350 13.731 1.00 93.88 187 GLU A C 1
ATOM 1480 O O . GLU A 1 187 ? -4.683 -8.501 13.195 1.00 93.88 187 GLU A O 1
ATOM 1485 N N . VAL A 1 188 ? -5.579 -10.557 13.190 1.00 95.12 188 VAL A N 1
ATOM 1486 C CA . VAL A 1 188 ? -5.032 -10.937 11.881 1.00 95.12 188 VAL A CA 1
ATOM 1487 C C . VAL A 1 188 ? -5.579 -10.040 10.763 1.00 95.12 188 VAL A C 1
ATOM 1489 O O . VAL A 1 188 ? -4.794 -9.579 9.937 1.00 95.12 188 VAL A O 1
ATOM 1492 N N . MET A 1 189 ? -6.883 -9.738 10.742 1.00 94.44 189 MET A N 1
ATOM 1493 C CA . MET A 1 189 ? -7.456 -8.819 9.744 1.00 94.44 189 MET A CA 1
ATOM 1494 C C . MET A 1 189 ? -6.898 -7.402 9.881 1.00 94.44 189 MET A C 1
ATOM 1496 O O . MET A 1 189 ? -6.561 -6.788 8.871 1.00 94.44 189 MET A O 1
ATOM 1500 N N . ILE A 1 190 ? -6.731 -6.907 11.113 1.00 94.38 190 ILE A N 1
ATOM 1501 C CA . ILE A 1 190 ? -6.062 -5.626 11.387 1.00 94.38 190 ILE A CA 1
ATOM 1502 C C . ILE A 1 190 ? -4.640 -5.652 10.823 1.00 94.38 190 ILE A C 1
ATOM 1504 O O . ILE A 1 190 ? -4.254 -4.725 10.123 1.00 94.38 190 ILE A O 1
ATOM 1508 N N . ALA A 1 191 ? -3.877 -6.718 11.071 1.00 96.44 191 ALA A N 1
ATOM 1509 C CA . ALA A 1 191 ? -2.502 -6.837 10.596 1.00 96.44 191 ALA A CA 1
ATOM 1510 C C . ALA A 1 191 ? -2.405 -6.809 9.066 1.00 96.44 191 ALA A C 1
ATOM 1512 O O . ALA A 1 191 ? -1.596 -6.071 8.509 1.00 96.44 191 ALA A O 1
ATOM 1513 N N . VAL A 1 192 ? -3.240 -7.599 8.383 1.00 96.44 192 VAL A N 1
ATOM 1514 C CA . VAL A 1 192 ? -3.265 -7.668 6.913 1.00 96.44 192 VAL A CA 1
ATOM 1515 C C . VAL A 1 192 ? -3.699 -6.327 6.320 1.00 96.44 192 VAL A C 1
ATOM 1517 O O . VAL A 1 192 ? -3.055 -5.830 5.399 1.00 96.44 192 VAL A O 1
ATOM 1520 N N . TRP A 1 193 ? -4.736 -5.701 6.884 1.00 95.25 193 TRP A N 1
ATOM 1521 C CA . TRP A 1 193 ? -5.191 -4.370 6.481 1.00 95.25 193 TRP A CA 1
ATOM 1522 C C . TRP A 1 193 ? -4.095 -3.315 6.652 1.00 95.25 193 TRP A C 1
ATOM 1524 O O . TRP A 1 193 ? -3.788 -2.577 5.719 1.00 95.25 193 TRP A O 1
ATOM 1534 N N . THR A 1 194 ? -3.466 -3.260 7.825 1.00 96.50 194 THR A N 1
ATOM 1535 C CA . THR A 1 194 ? -2.421 -2.278 8.124 1.00 96.50 194 THR A CA 1
ATOM 1536 C C . THR A 1 194 ? -1.185 -2.478 7.250 1.00 96.50 194 THR A C 1
ATOM 1538 O O . THR A 1 194 ? -0.668 -1.499 6.715 1.00 96.50 194 THR A O 1
ATOM 1541 N N . ALA A 1 195 ? -0.744 -3.720 7.026 1.00 97.12 195 ALA A N 1
ATOM 1542 C CA . ALA A 1 195 ? 0.360 -4.001 6.108 1.00 97.12 195 ALA A CA 1
ATOM 1543 C C . ALA A 1 195 ? 0.047 -3.549 4.674 1.00 97.12 195 ALA A C 1
ATOM 1545 O O . ALA A 1 195 ? 0.912 -2.963 4.019 1.00 97.12 195 ALA A O 1
ATOM 1546 N N . TRP A 1 196 ? -1.182 -3.767 4.194 1.00 95.31 196 TRP A N 1
ATOM 1547 C CA . TRP A 1 196 ? -1.607 -3.298 2.875 1.00 95.31 196 TRP A CA 1
ATOM 1548 C C . TRP A 1 196 ? -1.642 -1.771 2.786 1.00 95.31 196 TRP A C 1
ATOM 1550 O O . TRP A 1 196 ? -1.095 -1.217 1.836 1.00 95.31 196 TRP A O 1
ATOM 1560 N N . VAL A 1 197 ? -2.198 -1.076 3.787 1.00 95.62 197 VAL A N 1
ATOM 1561 C CA . VAL A 1 197 ? -2.196 0.398 3.831 1.00 95.62 197 VAL A CA 1
ATOM 1562 C C . VAL A 1 197 ? -0.764 0.935 3.808 1.00 95.62 197 VAL A C 1
ATOM 1564 O O . VAL A 1 197 ? -0.459 1.843 3.041 1.00 95.62 197 VAL A O 1
ATOM 1567 N N . CYS A 1 198 ? 0.148 0.360 4.594 1.00 97.31 198 CYS A N 1
ATOM 1568 C CA . CYS A 1 198 ? 1.550 0.776 4.577 1.00 97.31 198 CYS A CA 1
ATOM 1569 C C . CYS A 1 198 ? 2.226 0.487 3.233 1.00 97.31 198 CYS A C 1
ATOM 1571 O O . CYS A 1 198 ? 2.934 1.349 2.724 1.00 97.31 198 CYS A O 1
ATOM 1573 N N . THR A 1 199 ? 1.958 -0.666 2.618 1.00 95.62 199 THR A N 1
ATOM 1574 C CA . THR A 1 199 ? 2.437 -0.990 1.262 1.00 95.62 199 THR A CA 1
ATOM 1575 C C . THR A 1 199 ? 1.941 0.044 0.250 1.00 95.62 199 THR A C 1
ATOM 1577 O O . THR A 1 199 ? 2.734 0.606 -0.501 1.00 95.62 199 THR A O 1
ATOM 1580 N N . TYR A 1 200 ? 0.646 0.372 0.278 1.00 93.75 200 TYR A N 1
ATOM 1581 C CA . TYR A 1 200 ? 0.033 1.400 -0.564 1.00 93.75 200 TYR A CA 1
ATOM 1582 C C . TYR A 1 200 ? 0.723 2.761 -0.399 1.00 93.75 200 TYR A C 1
ATOM 1584 O O . TYR A 1 200 ? 1.042 3.424 -1.389 1.00 93.75 200 TYR A O 1
ATOM 1592 N N . LEU A 1 201 ? 0.976 3.179 0.845 1.00 95.56 201 LEU A N 1
ATOM 1593 C CA . LEU A 1 201 ? 1.630 4.453 1.144 1.00 95.56 201 LEU A CA 1
ATOM 1594 C C . LEU A 1 201 ? 3.083 4.475 0.665 1.00 95.56 201 LEU A C 1
ATOM 1596 O O . LEU A 1 201 ? 3.501 5.475 0.084 1.00 95.56 201 LEU A O 1
ATOM 1600 N N . VAL A 1 202 ? 3.834 3.383 0.846 1.00 96.38 202 VAL A N 1
ATOM 1601 C CA . VAL A 1 202 ? 5.206 3.280 0.326 1.00 96.38 202 VAL A CA 1
ATOM 1602 C C . VAL A 1 202 ? 5.214 3.366 -1.196 1.00 96.38 202 VAL A C 1
ATOM 1604 O O . VAL A 1 202 ? 5.961 4.173 -1.738 1.00 96.38 202 VAL A O 1
ATOM 1607 N N . LEU A 1 203 ? 4.361 2.609 -1.891 1.00 95.19 203 LEU A N 1
ATOM 1608 C CA . LEU A 1 203 ? 4.283 2.658 -3.356 1.00 95.19 203 LEU A CA 1
ATOM 1609 C C . LEU A 1 203 ? 3.909 4.061 -3.857 1.00 95.19 203 LEU A C 1
ATOM 1611 O O . LEU A 1 203 ? 4.517 4.570 -4.795 1.00 95.19 203 LEU A O 1
ATOM 1615 N N . THR A 1 204 ? 2.962 4.723 -3.188 1.00 94.50 204 THR A N 1
ATOM 1616 C CA . THR A 1 204 ? 2.581 6.110 -3.499 1.00 94.50 204 THR A CA 1
ATOM 1617 C C . THR A 1 204 ? 3.756 7.068 -3.301 1.00 94.50 204 THR A C 1
ATOM 1619 O O . THR A 1 204 ? 4.020 7.914 -4.156 1.00 94.50 204 THR A O 1
ATOM 1622 N N . PHE A 1 205 ? 4.486 6.931 -2.191 1.00 94.12 205 PHE A N 1
ATOM 1623 C CA . PHE A 1 205 ? 5.655 7.753 -1.892 1.00 94.12 205 PHE A CA 1
ATOM 1624 C C . PHE A 1 205 ? 6.772 7.549 -2.920 1.00 94.12 205 PHE A C 1
ATOM 1626 O O . PHE A 1 205 ? 7.313 8.529 -3.426 1.00 94.12 205 PHE A O 1
ATOM 1633 N N . VAL A 1 206 ? 7.086 6.301 -3.276 1.00 93.50 206 VAL A N 1
ATOM 1634 C CA . VAL A 1 206 ? 8.115 5.980 -4.276 1.00 93.50 206 VAL A CA 1
ATOM 1635 C C . VAL A 1 206 ? 7.714 6.525 -5.650 1.00 93.50 206 VAL A C 1
ATOM 1637 O O . VAL A 1 206 ? 8.503 7.237 -6.276 1.00 93.50 206 VAL A O 1
ATOM 1640 N N . GLY A 1 207 ? 6.469 6.306 -6.082 1.00 90.56 207 GLY A N 1
ATOM 1641 C CA . GLY A 1 207 ? 5.947 6.859 -7.336 1.00 90.56 207 GLY A CA 1
ATOM 1642 C C . GLY A 1 207 ? 6.007 8.391 -7.389 1.00 90.56 207 GLY A C 1
ATOM 1643 O O . GLY A 1 207 ? 6.385 8.985 -8.404 1.00 90.56 207 GLY A O 1
ATOM 1644 N N . THR A 1 208 ? 5.700 9.052 -6.271 1.00 88.62 208 THR A N 1
ATOM 1645 C CA . THR A 1 208 ? 5.725 10.520 -6.178 1.00 88.62 208 THR A CA 1
ATOM 1646 C C . THR A 1 208 ? 7.156 11.049 -6.198 1.00 88.62 208 THR A C 1
ATOM 1648 O O . THR A 1 208 ? 7.500 11.866 -7.053 1.00 88.62 208 THR A O 1
ATOM 1651 N N . SER A 1 209 ? 7.993 10.548 -5.291 1.00 89.12 209 SER A N 1
ATOM 1652 C CA . SER A 1 209 ? 9.232 11.209 -4.874 1.00 89.12 209 SER A CA 1
ATOM 1653 C C . SER A 1 209 ? 10.509 10.511 -5.334 1.00 89.12 209 SER A C 1
ATOM 1655 O O . SER A 1 209 ? 11.579 11.059 -5.122 1.00 89.12 209 SER A O 1
ATOM 1657 N N . MET A 1 210 ? 10.446 9.312 -5.917 1.00 91.88 210 MET A N 1
ATOM 1658 C CA . MET A 1 210 ? 11.641 8.539 -6.303 1.00 91.88 210 MET A CA 1
ATOM 1659 C C . MET A 1 210 ? 11.650 8.119 -7.775 1.00 91.88 210 MET A C 1
ATOM 1661 O O . MET A 1 210 ? 12.698 7.737 -8.288 1.00 91.88 210 MET A O 1
ATOM 1665 N N . ARG A 1 211 ? 10.516 8.203 -8.479 1.00 91.00 211 ARG A N 1
ATOM 1666 C CA . ARG A 1 211 ? 10.435 7.896 -9.915 1.00 91.00 211 ARG A CA 1
ATOM 1667 C C . ARG A 1 211 ? 10.772 9.116 -10.774 1.00 91.00 211 ARG A C 1
ATOM 1669 O O . ARG A 1 211 ? 10.085 10.138 -10.688 1.00 91.00 211 ARG A O 1
ATOM 1676 N N . GLY A 1 212 ? 11.823 8.996 -11.584 1.00 87.38 212 GLY A N 1
ATOM 1677 C CA . GLY A 1 212 ? 12.300 10.010 -12.530 1.00 87.38 212 GLY A CA 1
ATOM 1678 C C . GLY A 1 212 ? 11.877 9.732 -13.982 1.00 87.38 212 GLY A C 1
ATOM 1679 O O . GLY A 1 212 ? 10.928 8.976 -14.206 1.00 87.38 212 GLY A O 1
ATOM 1680 N N . PRO A 1 213 ? 12.559 10.334 -14.976 1.00 86.44 213 PRO A N 1
ATOM 1681 C CA . PRO A 1 213 ? 12.362 10.048 -16.396 1.00 86.44 213 PRO A CA 1
ATOM 1682 C C . PRO A 1 213 ? 12.427 8.543 -16.677 1.00 86.44 213 PRO A C 1
ATOM 1684 O O . PRO A 1 213 ? 13.210 7.825 -16.065 1.00 86.44 213 PRO A O 1
ATOM 1687 N N . GLY A 1 214 ? 11.557 8.050 -17.556 1.00 84.94 214 GLY A N 1
ATOM 1688 C CA . GLY A 1 214 ? 11.431 6.623 -17.863 1.00 84.94 214 GLY A CA 1
ATOM 1689 C C . GLY A 1 214 ? 10.812 5.780 -16.744 1.00 84.94 214 GLY A C 1
ATOM 1690 O O . GLY A 1 214 ? 10.723 4.567 -16.892 1.00 84.94 214 GLY A O 1
ATOM 1691 N N . MET A 1 215 ? 10.357 6.401 -15.646 1.00 86.94 215 MET A N 1
ATOM 1692 C CA . MET A 1 215 ? 10.014 5.725 -14.387 1.00 86.94 215 MET A CA 1
ATOM 1693 C C . MET A 1 215 ? 11.214 5.013 -13.741 1.00 86.94 215 MET A C 1
ATOM 1695 O O . MET A 1 215 ? 11.040 4.087 -12.945 1.00 86.94 215 MET A O 1
ATOM 1699 N N . ASP A 1 216 ? 12.437 5.465 -14.025 1.00 88.00 216 ASP A N 1
ATOM 1700 C CA . ASP A 1 216 ? 13.633 4.955 -13.360 1.00 88.00 216 ASP A CA 1
ATOM 1701 C C . ASP A 1 216 ? 13.678 5.377 -11.887 1.00 88.00 216 ASP A C 1
ATOM 1703 O O . ASP A 1 216 ? 13.094 6.388 -11.478 1.00 88.00 216 ASP A O 1
ATOM 1707 N N . LEU A 1 217 ? 14.340 4.558 -11.069 1.00 90.12 217 LEU A N 1
ATOM 1708 C CA . LEU A 1 217 ? 14.419 4.752 -9.625 1.00 90.12 217 LEU A CA 1
ATOM 1709 C C . LEU A 1 217 ? 15.610 5.652 -9.265 1.00 90.12 217 LEU A C 1
ATOM 1711 O O . LEU A 1 217 ? 16.761 5.308 -9.529 1.00 90.12 217 LEU A O 1
ATOM 1715 N N . TYR A 1 218 ? 15.329 6.768 -8.598 1.00 89.56 218 TYR A N 1
ATOM 1716 C CA . TYR A 1 218 ? 16.308 7.727 -8.088 1.00 89.56 218 TYR A CA 1
ATOM 1717 C C . TYR A 1 218 ? 16.138 7.934 -6.582 1.00 89.56 218 TYR A C 1
ATOM 1719 O O . TYR A 1 218 ? 15.086 7.671 -5.996 1.00 89.56 218 TYR A O 1
ATOM 1727 N N . ALA A 1 219 ? 17.188 8.445 -5.939 1.00 87.81 219 ALA A N 1
ATOM 1728 C CA . ALA A 1 219 ? 17.061 8.948 -4.578 1.00 87.81 219 ALA A CA 1
ATOM 1729 C C . ALA A 1 219 ? 16.182 10.218 -4.568 1.00 87.81 219 ALA A C 1
ATOM 1731 O O . ALA A 1 219 ? 16.310 11.029 -5.489 1.00 87.81 219 ALA A O 1
ATOM 1732 N N . PRO A 1 220 ? 15.356 10.450 -3.527 1.00 86.12 220 PRO A N 1
ATOM 1733 C CA . PRO A 1 220 ? 14.415 11.574 -3.497 1.00 86.12 220 PRO A CA 1
ATOM 1734 C C . PRO A 1 220 ? 15.039 12.959 -3.703 1.00 86.12 220 PRO A C 1
ATOM 1736 O O . PRO A 1 220 ? 14.406 13.865 -4.231 1.00 86.12 220 PRO A O 1
ATOM 1739 N N . TRP A 1 221 ? 16.291 13.125 -3.282 1.00 84.44 221 TRP A N 1
ATOM 1740 C CA . TRP A 1 221 ? 17.046 14.376 -3.376 1.00 84.44 221 TRP A CA 1
ATOM 1741 C C . TRP A 1 221 ? 17.866 14.514 -4.667 1.00 84.44 221 TRP A C 1
ATOM 1743 O O . TRP A 1 221 ? 18.555 15.514 -4.833 1.00 84.44 221 TRP A O 1
ATOM 1753 N N . ASN A 1 222 ? 17.837 13.522 -5.562 1.00 86.25 222 ASN A N 1
ATOM 1754 C CA . ASN A 1 222 ? 18.630 13.503 -6.796 1.00 86.25 222 ASN A CA 1
ATOM 1755 C C . ASN A 1 222 ? 17.773 13.156 -8.026 1.00 86.25 222 ASN A C 1
ATOM 1757 O O . ASN A 1 222 ? 18.199 12.401 -8.902 1.00 86.25 222 ASN A O 1
ATOM 1761 N N . LEU A 1 223 ? 16.538 13.661 -8.059 1.00 82.94 223 LEU A N 1
ATOM 1762 C CA . LEU A 1 223 ? 15.654 13.533 -9.214 1.00 82.94 223 LEU A CA 1
ATOM 1763 C C . LEU A 1 223 ? 16.140 14.459 -10.344 1.00 82.94 223 LEU A C 1
ATOM 1765 O O . LEU A 1 223 ? 16.256 15.666 -10.119 1.00 82.94 223 LEU A O 1
ATOM 1769 N N . PRO A 1 224 ? 16.415 13.933 -11.550 1.00 81.88 224 PRO A N 1
ATOM 1770 C CA . PRO A 1 224 ? 16.762 14.771 -12.691 1.00 81.88 224 PRO A CA 1
ATOM 1771 C C . PRO A 1 224 ? 15.542 15.575 -13.159 1.00 81.88 224 PRO A C 1
ATOM 1773 O O . PRO A 1 224 ? 14.392 15.185 -12.939 1.00 81.88 224 PRO A O 1
ATOM 1776 N N . THR A 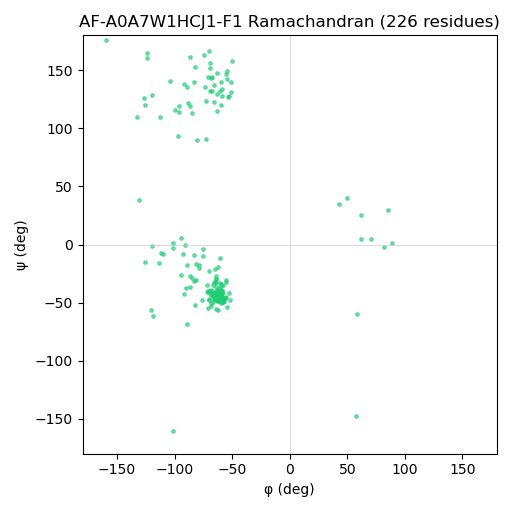1 225 ? 15.794 16.699 -13.829 1.00 71.12 225 THR A N 1
ATOM 1777 C CA . THR A 1 225 ? 14.742 17.539 -14.412 1.00 71.12 225 THR A CA 1
ATOM 1778 C C . THR A 1 225 ? 13.947 16.751 -15.450 1.00 71.12 225 THR A C 1
ATOM 1780 O O . THR A 1 225 ? 14.528 16.083 -16.308 1.00 71.12 225 THR A O 1
ATOM 1783 N N . THR A 1 226 ? 12.621 16.819 -15.368 1.00 67.31 226 THR A N 1
ATOM 1784 C CA . THR A 1 226 ? 11.718 16.174 -16.323 1.00 67.31 226 THR A CA 1
ATOM 1785 C C . THR A 1 226 ? 11.824 16.853 -17.685 1.00 67.31 226 THR A C 1
ATOM 1787 O O . THR A 1 226 ? 12.006 18.068 -17.752 1.00 67.31 226 THR A O 1
ATOM 1790 N N . ILE A 1 227 ? 11.742 16.074 -18.763 1.00 58.66 227 ILE A N 1
ATOM 1791 C CA . ILE A 1 227 ? 11.740 16.615 -20.124 1.00 58.66 227 ILE A CA 1
ATOM 1792 C C . ILE A 1 227 ? 10.284 16.979 -20.427 1.00 58.66 227 ILE A C 1
ATOM 1794 O O . ILE A 1 227 ? 9.431 16.088 -20.442 1.00 58.66 227 ILE A O 1
ATOM 1798 N N . GLU A 1 228 ? 10.004 18.274 -20.570 1.00 54.50 228 GLU A N 1
ATOM 1799 C CA . GLU A 1 228 ? 8.692 18.786 -20.997 1.00 54.50 228 GLU A CA 1
ATOM 1800 C C . GLU A 1 228 ? 8.459 18.608 -22.500 1.00 54.50 228 GLU A C 1
ATOM 1802 O O . GLU A 1 228 ? 9.425 18.791 -23.279 1.00 54.50 228 GLU A O 1
#

Sequence (228 aa):
VRPRREREEELLVWPDLVFVEFICATLFTISFTVVSALVNAPLINRANADITPNPSKAPWYFLNLQELLLHMDKGLAGVIVPTLWIGFMMTIPYIDRSREGVGIWFTTPTGKRLAIFSAIYGTVLTFGLIGLDFVLKKIGYVEFASQYLPGGKVLFPDYLIPIGTMVVLTALLVLLAKRIFNATTREVMIAVWTAWVCTYLVLTFVGTSMRGPGMDLYAPWNLPTTIE

Mean predicted aligned error: 6.63 Å

Solvent-accessible surface area (backbone atoms only — not comparable to full-atom values): 12750 Å² total; per-residue (Å²): 131,80,82,75,74,59,79,88,79,63,77,48,63,74,65,63,46,50,54,54,52,51,51,50,53,50,53,52,50,52,50,52,50,50,48,60,74,74,47,82,78,92,76,76,79,80,93,48,93,91,57,81,66,35,50,76,74,65,60,72,95,45,15,31,47,56,44,40,42,78,60,27,35,61,61,49,36,69,46,49,52,54,51,53,50,53,52,51,60,68,42,44,66,75,72,50,72,74,75,73,53,72,95,43,87,54,59,47,75,65,24,45,54,37,34,54,49,22,30,51,49,21,38,55,47,47,56,48,49,55,52,48,51,53,51,42,54,74,75,38,48,55,60,49,31,47,75,76,40,92,65,20,40,60,45,42,58,28,40,48,50,45,53,47,49,57,52,50,52,52,49,47,52,49,49,47,36,42,71,75,67,66,44,50,73,60,38,42,50,46,22,55,51,33,18,48,53,29,33,43,50,49,30,24,48,42,43,68,50,21,43,28,56,87,64,40,85,39,56,68,90,61,61,67,87,65,60,129

Nearest PDB structures (foldseek):
  1vf5-assembly1_O  TM=6.968E-01  e=1.395E+00  Mastigocladus laminosus
  2d2c-assembly1_O  TM=6.599E-01  e=3.270E+00  Mastigocladus laminosus

pLDDT: mean 89.52, std 9.52, range [44.72, 98.19]

Secondary structure (DSSP, 8-state):
------TTS---IIIIIHHHHHHHHHHHHHHHHHHHHHS---PPPPP-TT---BS-PPPGGGHHHHHHTTTS-HHIIIIIHHHHHHHHHHHHHHH----TTTTSTTSSHHHHHHHHHHHHHHHHHHHHHHHHHHHHHHTTHHHHHHHHSTTHHIIIIIIIHHHHHHHHHHHHHHHHHHHHS---HHHHHHHHHHHHHHHHHHHHHHHHHTB-GGG-B--TT-PPPPB-

Radius of gyration: 22.55 Å; Cα contacts (8 Å, |Δi|>4): 185; chains: 1; bounding box: 52×52×60 Å